Protein AF-U4UBY4-F1 (afdb_monomer)

Solvent-accessible surface area (backbone atoms only — not comparable to full-atom values): 14285 Å² total; per-residue (Å²): 139,85,81,81,82,88,68,70,29,64,60,46,69,93,22,48,49,77,56,96,97,38,82,43,81,47,73,68,63,34,63,75,73,66,26,67,39,86,59,43,81,62,43,45,73,38,86,73,48,46,45,68,67,45,45,51,50,62,36,45,45,43,45,52,43,27,73,72,70,73,49,82,68,86,62,90,42,67,71,81,78,61,78,78,53,62,74,81,50,47,65,61,48,47,49,54,28,26,69,58,23,68,70,73,52,63,65,52,73,69,54,50,53,66,31,77,76,47,59,70,62,81,81,86,79,59,97,83,60,75,89,67,83,88,72,51,73,69,56,54,54,53,48,54,55,47,53,52,50,54,25,50,52,45,58,48,51,30,50,51,51,52,50,49,57,50,53,56,52,50,52,55,49,53,54,51,53,48,51,53,48,53,50,53,51,52,55,47,53,56,48,54,51,64,74,68,56,94,79,90,78,91,80,93,80,78,88,74,75,79,75,73,56,76,75,51,58,61,53,56,78,71,40,86,87,80,77,84,87,131

Radius of gyration: 26.73 Å; Cα contacts (8 Å, |Δi|>4): 143; chains: 1; bounding box: 51×56×91 Å

Foldseek 3Di:
DDDDDADADDDAPVQWDQDPNDTDGPPPCVLVVVGDYPCLVVCLQAPACQAPQSVNLLRVLQNLCCVQPVDGDPDQADDPVCVPTDPLSSVVNCQCGPPCCSHPHHDGPVRSCPPPSNVPDDDDDDDPRPPDDDDDPVVVVSVVVSRVVSSVVSVVSSVVVVVVVVVVVVVVVVVVVVVVVVVVVVVVVVVVQVVVDDDDDDDDDDPPPPPDDPVVVVVVVVPPSPPDDD

Sequence (230 aa):
MVIPPSVELEASRENTLIENDRVNLIDIENGVLGVPSSYRPYFMQRKKISTLETMHVFCFRHVLYEMAIGSPLHESYIGEEISECLHQFKNILESVLSHDACKYCLPTIDGLLNDPFFAGVQLRLFDGDPAHFKISSSIKEYLKIVVFKIEDRCKGEQKLVRSQKRLTKVQKIMISEEDRKKHRNRMKQLKEQKSKGGSMRKNGNHNSSVRLCPHISVLISFLPYYTSLG

Secondary structure (DSSP, 8-state):
-PPPP------SGGGEEEETTEEEE--THHHHHT---TTHHHHTT-TT--SHHHHHHHHHHHHHHHHHHSS---SSS--GGGGGS-HHHHHHHHHHHSTTTTTT-PPPHHHHHTSHHHHT------TT--SS----HHHHHHHHHHHHHHHHHHHHHHHHHHHHHHHHHHHHHHHHHHHHHHHHHHHHHHHHHHHT-----------------HHHHHHHTT-TTSS---

Structure (mmCIF, N/CA/C/O backbone):
data_AF-U4UBY4-F1
#
_entry.id   AF-U4UBY4-F1
#
loop_
_atom_site.group_PDB
_atom_site.id
_atom_site.type_symbol
_atom_site.label_atom_id
_atom_site.label_alt_id
_atom_site.label_comp_id
_atom_site.label_asym_id
_atom_site.label_entity_id
_atom_site.label_seq_id
_atom_site.pdbx_PDB_ins_code
_atom_site.Cartn_x
_atom_site.Cartn_y
_atom_site.Cartn_z
_atom_site.occupancy
_atom_site.B_iso_or_equiv
_atom_site.auth_seq_id
_atom_site.auth_comp_id
_atom_site.auth_asym_id
_atom_site.auth_atom_id
_atom_site.pdbx_PDB_model_num
ATOM 1 N N . MET A 1 1 ? 7.630 -32.064 11.853 1.00 31.16 1 MET A N 1
ATOM 2 C CA . MET A 1 1 ? 8.511 -30.931 11.502 1.00 31.16 1 MET A CA 1
ATOM 3 C C . MET A 1 1 ? 7.666 -29.670 11.578 1.00 31.16 1 MET A C 1
ATOM 5 O O . MET A 1 1 ? 6.652 -29.625 10.896 1.00 31.16 1 MET A O 1
ATOM 9 N N . VAL A 1 2 ? 7.985 -28.730 12.472 1.00 26.84 2 VAL A N 1
ATOM 10 C CA . VAL A 1 2 ? 7.195 -27.498 12.655 1.00 26.84 2 VAL A CA 1
ATOM 11 C C . VAL A 1 2 ? 7.834 -26.395 11.821 1.00 26.84 2 VAL A C 1
ATOM 13 O O . VAL A 1 2 ? 9.020 -26.127 11.983 1.00 26.84 2 VAL A O 1
ATOM 16 N N . ILE A 1 3 ? 7.060 -25.786 10.924 1.00 27.05 3 ILE A N 1
ATOM 17 C CA . ILE A 1 3 ? 7.494 -24.619 10.150 1.00 27.05 3 ILE A CA 1
ATOM 18 C C . ILE A 1 3 ? 7.295 -23.381 11.043 1.00 27.05 3 ILE A C 1
ATOM 20 O O . ILE A 1 3 ? 6.187 -23.211 11.562 1.00 27.05 3 ILE A O 1
ATOM 24 N N . PRO A 1 4 ? 8.322 -22.542 11.270 1.00 27.59 4 PRO A N 1
ATOM 25 C CA . PRO A 1 4 ? 8.169 -21.325 12.058 1.00 27.59 4 PRO A CA 1
ATOM 26 C C . PRO A 1 4 ? 7.348 -20.269 11.292 1.00 27.59 4 PRO A C 1
ATOM 28 O O . PRO A 1 4 ? 7.424 -20.208 10.063 1.00 27.59 4 PRO A O 1
ATOM 31 N N . PRO A 1 5 ? 6.573 -19.420 11.987 1.00 33.62 5 PRO A N 1
ATOM 32 C CA . PRO A 1 5 ? 5.975 -18.235 11.384 1.00 33.62 5 PRO A CA 1
ATOM 33 C C . PRO A 1 5 ? 7.005 -17.099 11.236 1.00 33.62 5 PRO A C 1
ATOM 35 O O . PRO A 1 5 ? 7.975 -17.039 11.985 1.00 33.62 5 PRO A O 1
ATOM 38 N N . SER A 1 6 ? 6.698 -16.153 10.344 1.00 32.53 6 SER A N 1
ATOM 39 C CA . SER A 1 6 ? 7.267 -14.792 10.274 1.00 32.53 6 SER A CA 1
ATOM 40 C C . SER A 1 6 ? 8.747 -14.628 9.874 1.00 32.53 6 SER A C 1
ATOM 42 O O . SER A 1 6 ? 9.652 -14.640 10.701 1.00 32.53 6 SER A O 1
ATOM 44 N N . VAL A 1 7 ? 8.942 -14.298 8.596 1.00 33.00 7 VAL A N 1
ATOM 45 C CA . VAL A 1 7 ? 9.986 -13.413 8.021 1.00 33.00 7 VAL A CA 1
ATOM 46 C C . VAL A 1 7 ? 9.210 -12.483 7.064 1.00 33.00 7 VAL A C 1
ATOM 48 O O . VAL A 1 7 ? 8.196 -12.985 6.565 1.00 33.00 7 VAL A O 1
ATOM 51 N N . GLU A 1 8 ? 9.539 -11.181 6.862 1.00 45.50 8 GLU A N 1
ATOM 52 C CA . GLU A 1 8 ? 8.538 -10.242 6.274 1.00 45.50 8 GLU A CA 1
ATOM 53 C C . GLU A 1 8 ? 8.899 -9.060 5.290 1.00 45.50 8 GLU A C 1
ATOM 55 O O . GLU A 1 8 ? 9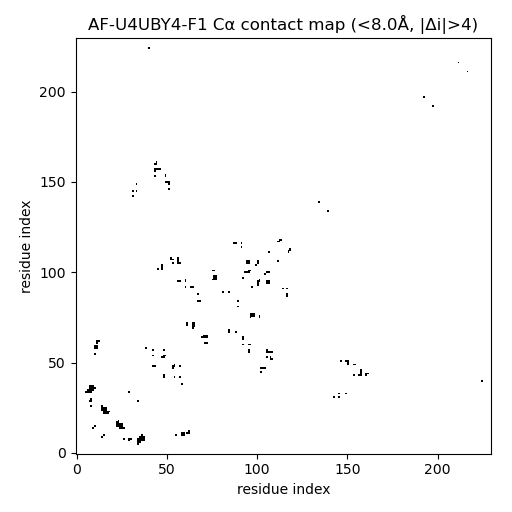.999 -8.528 5.315 1.00 45.50 8 GLU A O 1
ATOM 60 N N . LEU A 1 9 ? 7.944 -8.755 4.368 1.00 34.50 9 LEU A N 1
ATOM 61 C CA . LEU A 1 9 ? 7.857 -7.927 3.123 1.00 34.50 9 LEU A CA 1
ATOM 62 C C . LEU A 1 9 ? 8.023 -6.402 3.169 1.00 34.50 9 LEU A C 1
ATOM 64 O O . LEU A 1 9 ? 7.016 -5.693 3.160 1.00 34.50 9 LEU A O 1
ATOM 68 N N . GLU A 1 10 ? 9.224 -5.878 2.989 1.00 45.56 10 GLU A N 1
ATOM 69 C CA . GLU A 1 10 ? 9.436 -4.449 2.749 1.00 45.56 10 GLU A CA 1
ATOM 70 C C . GLU A 1 10 ? 9.146 -3.926 1.318 1.00 45.56 10 GLU A C 1
ATOM 72 O O . GLU A 1 10 ? 9.329 -4.584 0.299 1.00 45.56 10 GLU A O 1
ATOM 77 N N . ALA A 1 11 ? 8.667 -2.682 1.258 1.00 37.28 11 ALA A N 1
ATOM 78 C CA . ALA A 1 11 ? 8.588 -1.854 0.049 1.00 37.28 11 ALA A CA 1
ATOM 79 C C . ALA A 1 11 ? 8.664 -0.363 0.439 1.00 37.28 11 ALA A C 1
ATOM 81 O O . ALA A 1 11 ? 7.953 0.479 -0.117 1.00 37.28 11 ALA A O 1
ATOM 82 N N . SER A 1 12 ? 9.470 -0.054 1.459 1.00 46.31 12 SER A N 1
ATOM 83 C CA . SER A 1 12 ? 10.019 1.277 1.708 1.00 46.31 12 SER A CA 1
ATOM 84 C C . SER A 1 12 ? 11.440 1.351 1.124 1.00 46.31 12 SER A C 1
ATOM 86 O O . SER A 1 12 ? 11.819 0.549 0.266 1.00 46.31 12 SER A O 1
ATOM 88 N N . ARG A 1 13 ? 12.230 2.306 1.619 1.00 48.53 13 ARG A N 1
ATOM 89 C CA . ARG A 1 13 ? 13.666 2.460 1.389 1.00 48.53 13 ARG A CA 1
ATOM 90 C C . ARG A 1 13 ? 14.458 1.147 1.444 1.00 48.53 13 ARG A C 1
ATOM 92 O O . ARG A 1 13 ? 15.385 0.993 0.653 1.00 48.53 13 ARG A O 1
ATOM 99 N N . GLU A 1 14 ? 14.126 0.229 2.357 1.00 55.12 14 GLU A N 1
ATOM 100 C CA . GLU A 1 14 ? 14.875 -1.029 2.549 1.00 55.12 14 GLU A CA 1
ATOM 101 C C . GLU A 1 14 ? 14.864 -1.910 1.287 1.00 55.12 14 GLU A C 1
ATOM 103 O O . GLU A 1 14 ? 15.855 -2.579 1.004 1.00 55.12 14 GLU A O 1
ATOM 108 N N . ASN A 1 15 ? 13.809 -1.806 0.467 1.00 68.56 15 ASN A N 1
ATOM 109 C CA . ASN A 1 15 ? 13.636 -2.585 -0.760 1.00 68.56 15 ASN A CA 1
ATOM 110 C C . ASN A 1 15 ? 13.779 -1.770 -2.057 1.00 68.56 15 ASN A C 1
ATOM 112 O O . ASN A 1 15 ? 13.438 -2.256 -3.139 1.00 68.56 15 ASN A O 1
ATOM 116 N N . THR A 1 16 ? 14.339 -0.559 -1.980 1.00 70.25 16 THR A N 1
ATOM 117 C CA . THR A 1 16 ? 14.729 0.246 -3.149 1.00 70.25 16 THR A CA 1
ATOM 118 C C . THR A 1 16 ? 16.239 0.471 -3.169 1.00 70.25 16 THR A C 1
ATOM 120 O O . THR A 1 16 ? 16.758 1.348 -2.476 1.00 70.25 16 THR A O 1
ATOM 123 N N . LEU A 1 17 ? 16.953 -0.293 -3.995 1.00 75.81 17 LEU A N 1
ATOM 124 C CA . LEU A 1 17 ? 18.384 -0.111 -4.229 1.00 75.81 17 LEU A CA 1
ATOM 125 C C . LEU A 1 17 ? 18.600 0.974 -5.292 1.00 75.81 17 LEU A C 1
ATOM 127 O O . LEU A 1 17 ? 18.086 0.860 -6.403 1.00 75.81 17 LEU A O 1
ATOM 131 N N . ILE A 1 18 ? 19.381 2.008 -4.970 1.00 75.94 18 ILE A N 1
ATOM 132 C CA . ILE A 1 18 ? 19.817 3.014 -5.947 1.00 75.94 18 ILE A CA 1
ATOM 133 C C . ILE A 1 18 ? 21.216 2.642 -6.438 1.00 75.94 18 ILE A C 1
ATOM 135 O O . ILE A 1 18 ? 22.155 2.580 -5.646 1.00 75.94 18 ILE A O 1
ATOM 139 N N . GLU A 1 19 ? 21.357 2.406 -7.740 1.00 75.75 19 GLU A N 1
ATOM 140 C CA . GLU A 1 19 ? 22.614 2.003 -8.374 1.00 75.75 19 GLU A CA 1
ATOM 141 C C . GLU A 1 19 ? 22.714 2.619 -9.778 1.00 75.75 19 GLU A C 1
ATOM 143 O O . GLU A 1 19 ? 21.770 2.525 -10.558 1.00 75.75 19 GLU A O 1
ATOM 148 N N . ASN A 1 20 ? 23.850 3.242 -10.121 1.00 72.88 20 ASN A N 1
ATOM 149 C CA . ASN A 1 20 ? 24.111 3.822 -11.451 1.00 72.88 20 ASN A CA 1
ATOM 150 C C . ASN A 1 20 ? 22.976 4.745 -11.965 1.00 72.88 20 ASN A C 1
ATOM 152 O O . ASN A 1 20 ? 22.516 4.607 -13.099 1.00 72.88 20 ASN A O 1
ATOM 156 N N . ASP A 1 21 ? 22.494 5.650 -11.102 1.00 71.81 21 ASP A N 1
ATOM 157 C CA . ASP A 1 21 ? 21.344 6.551 -11.315 1.00 71.81 21 ASP A CA 1
ATOM 158 C C . ASP A 1 21 ? 20.003 5.852 -11.651 1.00 71.81 21 ASP A C 1
ATOM 160 O O . ASP A 1 21 ? 19.064 6.477 -12.153 1.00 71.81 21 ASP A O 1
ATOM 164 N N . ARG A 1 22 ? 19.872 4.555 -11.338 1.00 71.81 22 ARG A N 1
ATOM 165 C CA . ARG A 1 22 ? 18.634 3.766 -11.457 1.00 71.81 22 ARG A CA 1
ATOM 166 C C . ARG A 1 22 ? 18.098 3.368 -10.084 1.00 71.81 22 ARG A C 1
ATOM 168 O O . ARG A 1 22 ? 18.864 3.151 -9.149 1.00 71.81 22 ARG A O 1
ATOM 175 N N . VAL A 1 23 ? 16.775 3.229 -9.984 1.00 77.69 23 VAL A N 1
ATOM 176 C CA . VAL A 1 23 ? 16.090 2.667 -8.809 1.00 77.69 23 VAL A CA 1
ATOM 177 C C . VAL A 1 23 ? 15.654 1.240 -9.132 1.00 77.69 23 VAL A C 1
ATOM 179 O O . VAL A 1 23 ? 14.810 1.029 -10.002 1.00 77.69 23 VAL A O 1
ATOM 182 N N . ASN A 1 24 ? 16.217 0.272 -8.415 1.00 77.00 24 ASN A N 1
ATOM 183 C CA . ASN A 1 24 ? 15.914 -1.150 -8.518 1.00 77.00 24 ASN A CA 1
ATOM 184 C C . ASN A 1 24 ? 15.042 -1.579 -7.327 1.00 77.00 24 ASN A C 1
ATOM 186 O O . ASN A 1 24 ? 15.387 -1.317 -6.175 1.00 77.00 24 ASN A O 1
ATOM 190 N N . LEU A 1 25 ? 13.921 -2.255 -7.593 1.00 78.19 25 LEU A N 1
ATOM 191 C CA . LEU A 1 25 ? 13.062 -2.844 -6.558 1.00 78.19 25 LEU A CA 1
ATOM 192 C C . LEU A 1 25 ? 13.553 -4.266 -6.239 1.00 78.19 25 LEU A C 1
ATOM 194 O O . LEU A 1 25 ? 13.641 -5.088 -7.153 1.00 78.19 25 LEU A O 1
ATOM 198 N N . ILE A 1 26 ? 13.861 -4.553 -4.971 1.00 81.38 26 ILE A N 1
ATOM 199 C CA . ILE A 1 26 ? 14.424 -5.844 -4.530 1.00 81.38 26 ILE A CA 1
ATOM 200 C C . ILE A 1 26 ? 13.431 -6.683 -3.704 1.00 81.38 26 ILE A C 1
ATOM 202 O O . ILE A 1 26 ? 12.364 -6.210 -3.312 1.00 81.38 26 ILE A O 1
ATOM 206 N N . ASP A 1 27 ? 13.771 -7.959 -3.512 1.00 80.56 27 ASP A N 1
ATOM 207 C CA . ASP A 1 27 ? 13.048 -9.031 -2.800 1.00 80.56 27 ASP A CA 1
ATOM 208 C C . ASP A 1 27 ? 11.558 -9.229 -3.163 1.00 80.56 27 ASP A C 1
ATOM 210 O O . ASP A 1 27 ? 10.751 -9.734 -2.375 1.00 80.56 27 ASP A O 1
ATOM 214 N N . ILE A 1 28 ? 11.166 -8.847 -4.382 1.00 78.12 28 ILE A N 1
ATOM 215 C CA . ILE A 1 28 ? 9.784 -8.898 -4.894 1.00 78.12 28 ILE A CA 1
ATOM 216 C C . ILE A 1 28 ? 9.109 -10.279 -4.767 1.00 78.12 28 ILE A C 1
ATOM 218 O O . ILE A 1 28 ? 7.880 -10.373 -4.675 1.00 78.12 28 ILE A O 1
ATOM 222 N N . GLU A 1 29 ? 9.889 -11.361 -4.738 1.00 79.25 29 GLU A N 1
ATOM 223 C CA . GLU A 1 29 ? 9.427 -12.734 -4.543 1.00 79.25 29 GLU A CA 1
ATOM 224 C C . GLU A 1 29 ? 8.752 -12.948 -3.186 1.00 79.25 29 GLU A C 1
ATOM 226 O O . GLU A 1 29 ? 7.814 -13.743 -3.086 1.00 79.25 29 GLU A O 1
ATOM 231 N N . ASN A 1 30 ? 9.144 -12.199 -2.156 1.00 79.56 30 ASN A N 1
ATOM 232 C CA . ASN A 1 30 ? 8.567 -12.319 -0.825 1.00 79.56 30 ASN A CA 1
ATOM 233 C C . ASN A 1 30 ? 7.053 -12.017 -0.833 1.00 79.56 30 ASN A C 1
ATOM 235 O O . ASN A 1 30 ? 6.263 -12.721 -0.198 1.00 79.56 30 ASN A O 1
ATOM 239 N N . GLY A 1 31 ? 6.594 -11.069 -1.658 1.00 74.38 31 GLY A N 1
ATOM 240 C CA . GLY A 1 31 ? 5.165 -10.788 -1.828 1.00 74.38 31 GLY A CA 1
ATOM 241 C C . GLY A 1 31 ? 4.388 -12.020 -2.313 1.00 74.38 31 GLY A C 1
ATOM 242 O O . GLY A 1 31 ? 3.255 -12.254 -1.889 1.00 74.38 31 GLY A O 1
ATOM 243 N N . VAL A 1 32 ? 5.035 -12.864 -3.125 1.00 79.12 32 VAL A N 1
ATOM 244 C CA . VAL A 1 32 ? 4.507 -14.149 -3.611 1.00 79.12 32 VAL A CA 1
ATOM 245 C C . VAL A 1 32 ? 4.582 -15.240 -2.539 1.00 79.12 32 VAL A C 1
ATOM 247 O O . VAL A 1 32 ? 3.645 -16.030 -2.407 1.00 79.12 32 VAL A O 1
ATOM 250 N N . LEU A 1 33 ? 5.637 -15.242 -1.718 1.00 80.12 33 LEU A N 1
ATOM 251 C CA . LEU A 1 33 ? 5.775 -16.104 -0.536 1.00 80.12 33 LEU A CA 1
ATOM 252 C C . LEU A 1 33 ? 4.772 -15.754 0.589 1.00 80.12 33 LEU A C 1
ATOM 254 O O . LEU A 1 33 ? 4.662 -16.481 1.575 1.00 80.12 33 LEU A O 1
ATOM 258 N N . GLY A 1 34 ? 3.994 -14.672 0.441 1.00 70.50 34 GLY A N 1
ATOM 259 C CA . GLY A 1 34 ? 2.958 -14.246 1.391 1.00 70.50 34 GLY A CA 1
ATOM 260 C C . GLY A 1 34 ? 3.504 -13.535 2.633 1.00 70.50 34 GLY A C 1
ATOM 261 O O . GLY A 1 34 ? 2.750 -13.277 3.574 1.00 70.50 34 GLY A O 1
ATOM 262 N N . VAL A 1 35 ? 4.789 -13.210 2.598 1.00 72.50 35 VAL A N 1
ATOM 263 C CA . VAL A 1 35 ? 5.650 -12.613 3.621 1.00 72.50 35 VAL A CA 1
ATOM 264 C C . VAL A 1 35 ? 5.107 -11.186 3.920 1.00 72.50 35 VAL A C 1
ATOM 266 O O . VAL A 1 35 ? 5.310 -10.258 3.141 1.00 72.50 35 VAL A O 1
ATOM 269 N N . PRO A 1 36 ? 4.348 -11.002 5.031 1.00 65.31 36 PRO A N 1
ATOM 270 C CA . PRO A 1 36 ? 3.730 -8.984 5.855 1.00 65.31 36 PRO A CA 1
ATOM 271 C C . PRO A 1 36 ? 4.612 -7.717 5.805 1.00 65.31 36 PRO A C 1
ATOM 273 O O . PRO A 1 36 ? 5.635 -7.611 6.456 1.00 65.31 36 PRO A O 1
ATOM 276 N N . SER A 1 37 ? 4.105 -6.646 5.186 1.00 72.81 37 SER A N 1
ATOM 277 C CA . SER A 1 37 ? 4.783 -5.338 5.196 1.00 72.81 37 SER A CA 1
ATOM 278 C C . SER A 1 37 ? 4.773 -4.610 6.542 1.00 72.81 37 SER A C 1
ATOM 280 O O . SER A 1 37 ? 3.763 -4.609 7.250 1.00 72.81 37 SER A O 1
ATOM 282 N N . SER A 1 38 ? 5.867 -3.897 6.825 1.00 71.62 38 SER A N 1
ATOM 283 C CA . SER A 1 38 ? 6.003 -2.863 7.864 1.00 71.62 38 SER A CA 1
ATOM 284 C C . SER A 1 38 ? 4.818 -1.887 7.911 1.00 71.62 38 SER A C 1
ATOM 286 O O . SER A 1 38 ? 4.332 -1.543 8.988 1.00 71.62 38 SER A O 1
ATOM 288 N N . TYR A 1 39 ? 4.274 -1.504 6.749 1.00 78.06 39 TYR A N 1
ATOM 289 C CA . TYR A 1 39 ? 3.138 -0.593 6.620 1.00 78.06 39 TYR A CA 1
ATOM 290 C C . TYR A 1 39 ? 1.773 -1.268 6.850 1.00 78.06 39 TYR A C 1
ATOM 292 O O . TYR A 1 39 ? 0.752 -0.582 6.989 1.00 78.06 39 TYR A O 1
ATOM 300 N N . ARG A 1 40 ? 1.706 -2.604 6.947 1.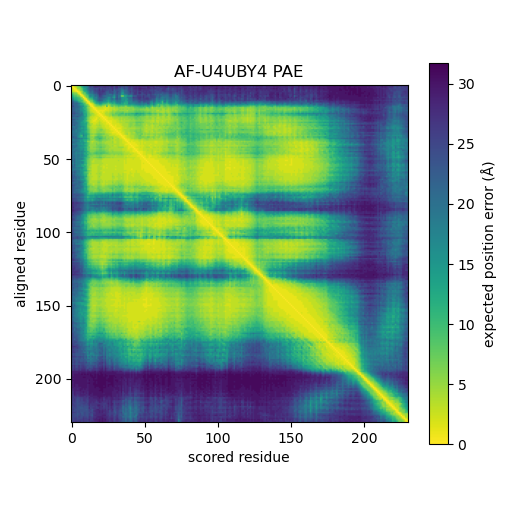00 80.69 40 ARG A N 1
ATOM 301 C CA . ARG A 1 40 ? 0.454 -3.365 7.132 1.00 80.69 40 ARG A CA 1
ATOM 302 C C . ARG A 1 40 ? -0.344 -2.938 8.373 1.00 80.69 40 ARG A C 1
ATOM 304 O O . ARG A 1 40 ? -1.553 -2.745 8.225 1.00 80.69 40 ARG A O 1
ATOM 311 N N . PRO A 1 41 ? 0.246 -2.692 9.564 1.00 79.75 41 PRO A N 1
ATOM 312 C CA . PRO A 1 41 ? -0.487 -2.176 10.725 1.00 79.75 41 PRO A CA 1
ATOM 313 C C . PRO A 1 41 ? -1.153 -0.814 10.485 1.00 79.75 41 PRO A C 1
ATOM 315 O O . PRO A 1 41 ? -2.115 -0.477 11.177 1.00 79.75 41 PRO A O 1
ATOM 318 N N . TYR A 1 42 ? -0.692 -0.043 9.496 1.00 79.62 42 TYR A N 1
ATOM 319 C CA . TYR A 1 42 ? -1.238 1.261 9.126 1.00 79.62 42 TYR A CA 1
ATOM 320 C C . TYR A 1 42 ? -2.370 1.106 8.100 1.00 79.62 42 TYR A C 1
ATOM 322 O O . TYR A 1 42 ? -3.478 1.610 8.325 1.00 79.62 42 TYR A O 1
ATOM 330 N N . PHE A 1 43 ? -2.161 0.348 7.013 1.00 80.56 43 PHE A N 1
ATOM 331 C CA . PHE A 1 43 ? -3.207 0.166 6.000 1.00 80.56 43 PHE A CA 1
ATOM 332 C C . PHE A 1 43 ? -4.341 -0.787 6.418 1.00 80.56 43 PHE A C 1
ATOM 334 O O . PHE A 1 43 ? -5.487 -0.550 6.029 1.00 80.56 43 PHE A O 1
ATOM 341 N N . MET A 1 44 ? -4.124 -1.743 7.335 1.00 84.62 44 MET A N 1
ATOM 342 C CA . MET A 1 44 ? -5.219 -2.553 7.918 1.00 84.62 44 MET A CA 1
ATOM 343 C C . MET A 1 44 ? -6.249 -1.737 8.713 1.00 84.62 44 MET A C 1
ATOM 345 O O . MET A 1 44 ? -7.350 -2.213 9.007 1.00 84.62 44 MET A O 1
ATOM 349 N N . GLN A 1 45 ? -5.949 -0.480 9.039 1.00 83.69 45 GLN A N 1
ATOM 350 C CA . GLN A 1 45 ? -6.905 0.416 9.690 1.00 83.69 45 GLN A CA 1
ATOM 351 C C . GLN A 1 45 ? -7.844 1.110 8.682 1.00 83.69 45 GLN A C 1
ATOM 353 O O . GLN A 1 45 ? -8.898 1.615 9.079 1.00 83.69 45 GLN A O 1
ATOM 358 N N . ARG A 1 46 ? -7.518 1.100 7.379 1.00 84.56 46 ARG A N 1
ATOM 359 C CA . ARG A 1 46 ? -8.128 1.934 6.328 1.00 84.56 46 ARG A CA 1
ATOM 360 C C . ARG A 1 46 ? -8.944 1.085 5.345 1.00 84.56 46 ARG A C 1
ATOM 362 O O . ARG A 1 46 ? -8.401 0.275 4.611 1.00 84.56 46 ARG A O 1
ATOM 369 N N . LYS A 1 47 ? -10.273 1.279 5.280 1.00 83.38 47 LYS A N 1
ATOM 370 C CA . LYS A 1 47 ? -11.170 0.433 4.447 1.00 83.38 47 LYS A CA 1
ATOM 371 C C . LYS A 1 47 ? -10.878 0.491 2.942 1.00 83.38 47 LYS A C 1
ATOM 373 O O . LYS A 1 47 ? -11.203 -0.452 2.234 1.00 83.38 47 LYS A O 1
ATOM 378 N N . LYS A 1 48 ? -10.314 1.597 2.456 1.00 86.12 48 LYS A N 1
ATOM 379 C CA . LYS A 1 48 ? -10.088 1.821 1.024 1.00 86.12 48 LYS A CA 1
ATOM 380 C C . LYS A 1 48 ? -8.877 1.064 0.475 1.00 86.12 48 LYS A C 1
ATOM 382 O O . LYS A 1 48 ? -8.948 0.588 -0.650 1.00 86.12 48 LYS A O 1
ATOM 387 N N . ILE A 1 49 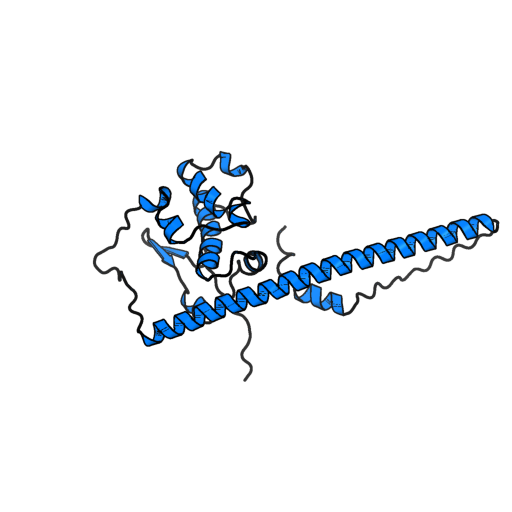? -7.831 0.875 1.280 1.00 88.06 49 ILE A N 1
ATOM 388 C CA . ILE A 1 49 ? -6.613 0.167 0.874 1.00 88.06 49 ILE A CA 1
ATOM 389 C C . ILE A 1 49 ? -6.874 -1.332 0.980 1.00 88.06 49 ILE A C 1
ATOM 391 O O . ILE A 1 49 ? -6.753 -1.922 2.049 1.00 88.06 49 ILE A O 1
ATOM 395 N N . SER A 1 50 ? -7.365 -1.926 -0.100 1.00 88.69 50 SER A N 1
ATOM 396 C CA . SER A 1 50 ? -7.851 -3.313 -0.104 1.00 88.69 50 SER A CA 1
ATOM 397 C C . SER A 1 50 ? -7.611 -4.053 -1.419 1.00 88.69 50 SER A C 1
ATOM 399 O O . SER A 1 50 ? -7.918 -5.241 -1.496 1.00 88.69 50 SER A O 1
ATOM 401 N N . THR A 1 51 ? -7.033 -3.374 -2.411 1.00 90.31 51 THR A N 1
ATOM 402 C CA . THR A 1 51 ? -6.456 -3.982 -3.614 1.00 90.31 51 THR A CA 1
ATOM 403 C C . THR A 1 51 ? -4.937 -4.006 -3.505 1.00 90.31 51 THR A C 1
ATOM 405 O O . THR A 1 51 ? -4.378 -3.190 -2.769 1.00 90.31 51 THR A O 1
ATOM 408 N N . LEU A 1 52 ? -4.249 -4.901 -4.220 1.00 88.12 52 LEU A N 1
ATOM 409 C CA . LEU A 1 52 ? -2.776 -4.906 -4.197 1.00 88.12 52 LEU A CA 1
ATOM 410 C C . LEU A 1 52 ? -2.199 -3.564 -4.691 1.00 88.12 52 LEU A C 1
ATOM 412 O O . LEU A 1 52 ? -1.297 -3.011 -4.071 1.00 88.12 52 LEU A O 1
ATOM 416 N N . GLU A 1 53 ? -2.805 -2.988 -5.731 1.00 89.75 53 GLU A N 1
ATOM 417 C CA . GLU A 1 53 ? -2.484 -1.650 -6.240 1.00 89.75 53 GLU A CA 1
ATOM 418 C C . GLU A 1 53 ? -2.572 -0.568 -5.148 1.00 89.75 53 GLU A C 1
ATOM 420 O O . GLU A 1 53 ? -1.615 0.168 -4.920 1.00 89.75 53 GLU A O 1
ATOM 425 N N . THR A 1 54 ? -3.690 -0.498 -4.413 1.00 88.88 54 THR A N 1
ATOM 426 C CA . THR A 1 54 ? -3.863 0.516 -3.356 1.00 88.88 54 THR A CA 1
ATOM 427 C C . THR A 1 54 ? -2.953 0.282 -2.151 1.00 88.88 54 THR A C 1
ATOM 429 O O . THR A 1 54 ? -2.681 1.234 -1.422 1.00 88.88 54 THR A O 1
ATOM 432 N N . MET A 1 55 ? -2.455 -0.944 -1.938 1.00 87.31 55 MET A N 1
ATOM 433 C CA . MET A 1 55 ? -1.384 -1.214 -0.969 1.00 87.31 55 MET A CA 1
ATOM 434 C C . MET A 1 55 ? -0.045 -0.665 -1.475 1.00 87.31 55 MET A C 1
ATOM 436 O O . MET A 1 55 ? 0.620 0.054 -0.737 1.00 87.31 55 MET A O 1
ATOM 440 N N . HIS A 1 56 ? 0.315 -0.913 -2.738 1.00 86.88 56 HIS A N 1
ATOM 441 C CA . HIS A 1 56 ? 1.560 -0.404 -3.326 1.00 86.88 56 HIS A CA 1
ATOM 442 C C . HIS A 1 56 ? 1.59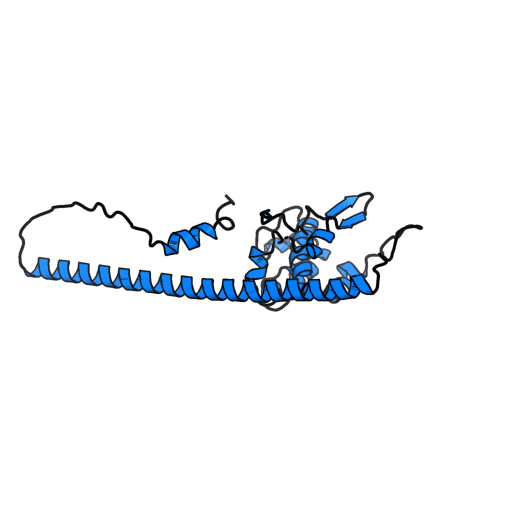8 1.130 -3.373 1.00 86.88 56 HIS A C 1
ATOM 444 O O . HIS A 1 56 ? 2.588 1.718 -2.948 1.00 86.88 56 HIS A O 1
ATOM 450 N N . VAL A 1 57 ? 0.508 1.796 -3.778 1.00 89.25 57 VAL A N 1
ATOM 451 C CA . VAL A 1 57 ? 0.411 3.270 -3.728 1.00 89.25 57 VAL A CA 1
ATOM 452 C C . VAL A 1 57 ? 0.477 3.790 -2.281 1.00 89.25 57 VAL A C 1
ATOM 454 O O . VAL A 1 57 ? 1.051 4.851 -2.031 1.00 89.25 57 VAL A O 1
ATOM 457 N N . PHE A 1 58 ? -0.042 3.037 -1.300 1.00 86.81 58 PHE A N 1
ATOM 458 C CA . PHE A 1 58 ? 0.086 3.409 0.112 1.00 86.81 58 PHE A CA 1
ATOM 459 C C . PHE A 1 58 ? 1.515 3.279 0.657 1.00 86.81 58 PHE A C 1
ATOM 461 O O . PHE A 1 58 ? 1.868 4.056 1.538 1.00 86.81 58 PHE A O 1
ATOM 468 N N . CYS A 1 59 ? 2.337 2.353 0.157 1.00 83.94 59 CYS A N 1
ATOM 469 C CA . CYS A 1 59 ? 3.764 2.298 0.497 1.00 83.94 59 CYS A CA 1
ATOM 470 C C . CYS A 1 59 ? 4.542 3.397 -0.249 1.00 83.94 59 CYS A C 1
ATOM 472 O O . CYS A 1 59 ? 5.258 4.183 0.369 1.00 83.94 59 CYS A O 1
ATOM 474 N N . PHE A 1 60 ? 4.315 3.528 -1.563 1.00 85.69 60 PHE A N 1
ATOM 475 C CA . PHE A 1 60 ? 5.003 4.480 -2.442 1.00 85.69 60 PHE A CA 1
ATOM 476 C C . PHE A 1 60 ? 4.951 5.927 -1.938 1.00 85.69 60 PHE A C 1
ATOM 478 O O . PHE A 1 60 ? 5.945 6.638 -2.019 1.00 85.69 60 PHE A O 1
ATOM 485 N N . ARG A 1 61 ? 3.829 6.366 -1.354 1.00 85.06 61 ARG A N 1
ATOM 486 C CA . ARG A 1 61 ? 3.700 7.723 -0.793 1.00 85.06 61 ARG A CA 1
ATOM 487 C C . ARG A 1 61 ? 4.699 8.036 0.340 1.00 85.06 61 ARG A C 1
ATOM 489 O O . ARG A 1 61 ? 5.045 9.199 0.507 1.00 85.06 61 ARG A O 1
ATOM 496 N N . HIS A 1 62 ? 5.135 7.038 1.122 1.00 80.62 62 HIS A N 1
ATOM 497 C CA . HIS A 1 62 ? 6.146 7.236 2.172 1.00 80.62 62 HIS A CA 1
ATOM 498 C C . HIS A 1 62 ? 7.529 7.408 1.532 1.00 80.62 62 HIS A C 1
ATOM 500 O O . HIS A 1 62 ? 8.225 8.365 1.852 1.00 80.62 62 HIS A O 1
ATOM 506 N N . VAL A 1 63 ? 7.861 6.584 0.530 1.00 80.31 63 VAL A N 1
ATOM 507 C CA . VAL A 1 63 ? 9.087 6.736 -0.276 1.00 80.31 63 VAL A CA 1
ATOM 508 C C . VAL A 1 63 ? 9.107 8.086 -1.010 1.00 80.31 63 VAL A C 1
ATOM 510 O O . VAL A 1 63 ? 10.127 8.765 -1.027 1.00 80.31 63 VAL A O 1
ATOM 513 N N . LEU A 1 64 ? 7.972 8.533 -1.561 1.00 81.94 64 LEU A N 1
ATOM 514 C CA . LEU A 1 64 ? 7.846 9.838 -2.221 1.00 81.94 64 LEU A CA 1
ATOM 515 C C . LEU A 1 64 ? 8.050 11.012 -1.248 1.00 81.94 64 LEU A C 1
ATOM 517 O O . LEU A 1 64 ? 8.701 11.988 -1.614 1.00 81.94 64 LEU A O 1
ATOM 521 N N . TYR A 1 65 ? 7.542 10.912 -0.015 1.00 80.00 65 TYR A N 1
ATOM 522 C CA . TYR A 1 65 ? 7.838 11.883 1.043 1.00 80.00 65 TYR A CA 1
ATOM 523 C C . TYR A 1 65 ? 9.330 11.886 1.395 1.00 80.00 65 TYR A C 1
ATOM 525 O O . TYR A 1 65 ? 9.955 12.942 1.411 1.00 80.00 65 TYR A O 1
ATOM 533 N N . GLU A 1 66 ? 9.921 10.710 1.617 1.00 78.19 66 GLU A N 1
ATOM 534 C CA . GLU A 1 66 ? 11.340 10.562 1.963 1.00 78.19 66 GLU A CA 1
ATOM 535 C C . GLU A 1 66 ? 12.268 11.121 0.877 1.00 78.19 66 GLU A C 1
ATOM 537 O O . GLU A 1 66 ? 13.255 11.777 1.200 1.00 78.19 66 GLU A O 1
ATOM 542 N N . MET A 1 67 ? 11.926 10.947 -0.404 1.00 77.31 67 MET A N 1
ATOM 543 C CA . MET A 1 67 ? 12.658 11.550 -1.525 1.00 77.31 67 MET A CA 1
ATOM 544 C C . MET A 1 67 ? 12.480 13.075 -1.626 1.00 77.31 67 MET A C 1
ATOM 546 O O . MET A 1 67 ? 13.394 13.753 -2.088 1.00 77.31 67 MET A O 1
ATOM 550 N N . ALA A 1 68 ? 11.330 13.623 -1.217 1.00 77.12 68 ALA A N 1
ATOM 551 C CA . ALA A 1 68 ? 11.036 15.057 -1.319 1.00 77.12 68 ALA A CA 1
ATOM 552 C C . ALA A 1 68 ? 11.500 15.881 -0.101 1.00 77.12 68 ALA A C 1
ATOM 554 O O . ALA A 1 68 ? 11.782 17.070 -0.246 1.00 77.12 68 ALA A O 1
ATOM 555 N N . ILE A 1 69 ? 11.559 15.268 1.087 1.00 74.62 69 ILE A N 1
ATOM 556 C CA . ILE A 1 69 ? 11.834 15.930 2.377 1.00 74.62 69 ILE A CA 1
ATOM 557 C C . ILE A 1 69 ? 13.158 15.454 3.008 1.00 74.62 69 ILE A C 1
ATOM 559 O O . ILE A 1 69 ? 13.731 16.148 3.845 1.00 74.62 69 ILE A O 1
ATOM 563 N N . GLY A 1 70 ? 13.677 14.284 2.618 1.00 72.81 70 GLY A N 1
ATOM 564 C CA . GLY A 1 70 ? 14.916 13.715 3.166 1.00 72.81 70 GLY A CA 1
ATOM 565 C C . GLY A 1 70 ? 14.775 13.067 4.551 1.00 72.81 70 GLY A C 1
ATOM 566 O O . GLY A 1 70 ? 15.784 12.691 5.147 1.00 72.81 70 GLY A O 1
ATOM 567 N N . SER A 1 71 ? 13.552 12.924 5.072 1.00 70.75 71 SER A N 1
ATOM 568 C CA . SER A 1 71 ? 13.254 12.347 6.391 1.00 70.75 71 SER A CA 1
ATOM 569 C C . SER A 1 71 ? 12.078 11.354 6.332 1.00 70.75 71 SER A C 1
ATOM 571 O O . SER A 1 71 ? 11.230 11.475 5.446 1.00 70.75 71 SER A O 1
ATOM 573 N N . PRO A 1 72 ? 12.011 10.356 7.236 1.00 73.56 72 PRO A N 1
ATOM 574 C CA . PRO A 1 72 ? 10.953 9.343 7.238 1.00 73.56 72 PRO A CA 1
ATOM 575 C C . PRO A 1 72 ? 9.584 9.907 7.634 1.00 73.56 72 PRO A C 1
ATOM 577 O O . PRO A 1 72 ? 9.443 10.633 8.621 1.00 73.56 72 PRO A O 1
ATOM 580 N N . LEU A 1 73 ? 8.536 9.506 6.907 1.00 72.50 73 LEU A N 1
ATOM 581 C CA . LEU A 1 73 ? 7.161 9.883 7.244 1.00 72.50 73 LEU A CA 1
ATOM 582 C C . LEU A 1 73 ? 6.614 9.004 8.382 1.00 72.50 73 LEU A C 1
ATOM 584 O O . LEU A 1 73 ? 6.026 7.946 8.139 1.00 72.50 73 LEU A O 1
ATOM 588 N N . HIS A 1 74 ? 6.777 9.470 9.623 1.00 69.44 74 HIS A N 1
ATOM 589 C CA . HIS A 1 74 ? 6.205 8.841 10.823 1.00 69.44 74 HIS A CA 1
ATOM 590 C C . HIS A 1 74 ? 4.676 9.008 10.940 1.00 69.44 74 HIS A C 1
ATOM 592 O O . HIS A 1 74 ? 3.993 8.163 11.523 1.00 69.44 74 HIS A O 1
ATOM 598 N N . GLU A 1 75 ? 4.141 10.105 10.403 1.00 66.75 75 GLU A N 1
ATOM 599 C CA . GLU A 1 75 ? 2.723 10.468 10.461 1.00 66.75 75 GLU A CA 1
ATOM 600 C C . GLU A 1 75 ? 1.873 9.749 9.397 1.00 66.75 75 GLU A C 1
ATOM 602 O O . GLU A 1 75 ? 2.354 9.123 8.450 1.00 66.75 75 GLU A O 1
ATOM 607 N N . SER A 1 76 ? 0.549 9.823 9.542 1.00 61.88 76 SER A N 1
ATOM 608 C CA . SER A 1 76 ? -0.366 9.212 8.564 1.00 61.88 76 SER A CA 1
ATOM 609 C C . SER A 1 76 ? -0.636 10.081 7.330 1.00 61.88 76 SER A C 1
ATOM 611 O O . SER A 1 76 ? -1.050 9.539 6.300 1.00 61.88 76 SER A O 1
ATOM 613 N N . TYR A 1 77 ? -0.431 11.388 7.447 1.00 63.25 77 TYR A N 1
ATOM 614 C CA . TYR A 1 77 ? -0.630 12.450 6.457 1.00 63.25 77 TYR A CA 1
ATOM 615 C C . TYR A 1 77 ? 0.342 13.597 6.793 1.00 63.25 77 TYR A C 1
ATOM 617 O O . TYR A 1 77 ? 0.854 13.628 7.908 1.00 63.25 77 TYR A O 1
ATOM 625 N N . ILE A 1 78 ? 0.594 14.542 5.881 1.00 67.19 78 ILE A N 1
ATOM 626 C CA . ILE A 1 78 ? 1.387 15.746 6.216 1.00 67.19 78 ILE A CA 1
ATOM 627 C C . ILE A 1 78 ? 0.461 16.832 6.791 1.00 67.19 78 ILE A C 1
ATOM 629 O O . ILE A 1 78 ? -0.690 16.954 6.360 1.00 67.19 78 ILE A O 1
ATOM 633 N N . GLY A 1 79 ? 0.956 17.610 7.759 1.00 61.41 79 GLY A N 1
ATOM 634 C CA . GLY A 1 79 ? 0.328 18.852 8.221 1.00 61.41 79 GLY A CA 1
ATOM 635 C C . GLY A 1 79 ? 0.604 20.048 7.295 1.00 61.41 79 GLY A C 1
ATOM 636 O O . GLY A 1 79 ? 0.831 19.892 6.098 1.00 61.41 79 GLY A O 1
ATOM 637 N N . GLU A 1 80 ? 0.617 21.259 7.857 1.00 57.59 80 GLU A N 1
ATOM 638 C CA . GLU A 1 80 ? 0.860 22.511 7.110 1.00 57.59 80 GLU A CA 1
ATOM 639 C C . GLU A 1 80 ? 2.330 22.686 6.650 1.00 57.59 80 GLU A C 1
ATOM 641 O O . GLU A 1 80 ? 2.640 23.569 5.851 1.00 57.59 80 GLU A O 1
ATOM 646 N N . GLU A 1 81 ? 3.231 21.794 7.079 1.00 55.69 81 GLU A N 1
ATOM 647 C CA . GLU A 1 81 ? 4.684 21.808 6.823 1.00 55.69 81 GLU A CA 1
ATOM 648 C C . GLU A 1 81 ? 5.090 21.649 5.342 1.00 55.69 81 GLU A C 1
ATOM 650 O O . GLU A 1 81 ? 6.251 21.850 4.996 1.00 55.69 81 GLU A O 1
ATOM 655 N N . ILE A 1 82 ? 4.151 21.376 4.424 1.00 58.94 82 ILE A N 1
ATOM 656 C CA . ILE A 1 82 ? 4.416 21.373 2.967 1.00 58.94 82 ILE A CA 1
ATOM 657 C C . ILE A 1 82 ? 4.848 22.775 2.465 1.00 58.94 82 ILE A C 1
ATOM 659 O O . ILE A 1 82 ? 5.372 22.900 1.359 1.00 58.94 82 ILE A O 1
ATOM 663 N N . SER A 1 83 ? 4.649 23.839 3.255 1.00 52.69 83 SER A N 1
ATOM 664 C CA . SER A 1 83 ? 4.828 25.238 2.835 1.00 52.69 83 SER A CA 1
ATOM 665 C C . SER A 1 83 ? 6.231 25.638 2.338 1.00 52.69 83 SER A C 1
ATOM 667 O O . SER A 1 83 ? 6.328 26.670 1.676 1.00 52.69 83 SER A O 1
ATOM 669 N N . GLU A 1 84 ? 7.287 24.866 2.618 1.00 54.91 84 GLU A N 1
ATOM 670 C CA . GLU A 1 84 ? 8.659 25.137 2.134 1.00 54.91 84 GLU A CA 1
ATOM 671 C C . GLU A 1 84 ? 9.164 24.132 1.078 1.00 54.91 84 GLU A C 1
ATOM 673 O O . GLU A 1 84 ? 10.240 24.311 0.507 1.00 54.91 84 GLU A O 1
ATOM 678 N N . CYS A 1 85 ? 8.395 23.082 0.764 1.00 56.69 85 CYS A N 1
ATOM 679 C CA . CYS A 1 85 ? 8.777 22.118 -0.270 1.00 56.69 85 CYS A CA 1
ATOM 680 C C . CYS A 1 85 ? 8.681 22.754 -1.672 1.00 56.69 85 CYS A C 1
ATOM 682 O O . CYS A 1 85 ? 7.762 23.535 -1.941 1.00 56.69 85 CYS A O 1
ATOM 684 N N . LEU A 1 86 ? 9.596 22.407 -2.594 1.00 59.12 86 LEU A N 1
ATOM 685 C CA . LEU A 1 86 ? 9.571 22.937 -3.965 1.00 59.12 86 LEU A CA 1
ATOM 686 C C . LEU A 1 86 ? 8.188 22.711 -4.591 1.00 59.12 86 LEU A C 1
ATOM 688 O O . LEU A 1 86 ? 7.691 21.583 -4.621 1.00 59.12 86 LEU A O 1
ATOM 692 N N . HIS A 1 87 ? 7.602 23.770 -5.163 1.00 67.31 87 HIS A N 1
ATOM 693 C CA . HIS A 1 87 ? 6.235 23.764 -5.705 1.00 67.31 87 HIS A CA 1
ATOM 694 C C . HIS A 1 87 ? 5.939 22.603 -6.676 1.00 67.31 87 HIS A C 1
ATOM 696 O O . HIS A 1 87 ? 4.795 22.161 -6.755 1.00 67.31 87 HIS A O 1
ATOM 702 N N . GLN A 1 88 ? 6.960 22.070 -7.357 1.00 71.75 88 GLN A N 1
ATOM 703 C CA . GLN A 1 88 ? 6.874 20.890 -8.228 1.00 71.75 88 GLN A CA 1
ATOM 704 C C . GLN A 1 88 ? 6.375 19.611 -7.523 1.00 71.75 88 GLN A C 1
ATOM 706 O O . GLN A 1 88 ? 5.698 18.804 -8.151 1.00 71.75 88 GLN A O 1
ATOM 711 N N . PHE A 1 89 ? 6.677 19.423 -6.232 1.00 76.31 89 PHE A N 1
ATOM 712 C CA . PHE A 1 89 ? 6.263 18.241 -5.465 1.00 76.31 89 PHE A CA 1
ATOM 713 C C . PHE A 1 89 ? 4.925 18.433 -4.743 1.00 76.31 89 PHE A C 1
ATOM 715 O O . PHE A 1 89 ? 4.280 17.450 -4.381 1.00 76.31 89 PHE A O 1
ATOM 722 N N . LYS A 1 90 ? 4.492 19.682 -4.517 1.00 80.56 90 LYS A N 1
ATOM 723 C CA . LYS A 1 90 ? 3.340 19.991 -3.657 1.00 80.56 90 LYS A CA 1
ATOM 724 C C . LYS A 1 90 ? 2.068 19.259 -4.097 1.00 80.56 90 LYS A C 1
ATOM 726 O O . LYS A 1 90 ? 1.472 18.546 -3.295 1.00 80.56 90 LYS A O 1
ATOM 731 N N . ASN A 1 91 ? 1.695 19.391 -5.370 1.00 83.69 91 ASN A N 1
ATOM 732 C CA . ASN A 1 91 ? 0.455 18.821 -5.905 1.00 83.69 91 ASN A CA 1
ATOM 733 C C . ASN A 1 91 ? 0.434 17.287 -5.788 1.00 83.69 91 ASN A C 1
ATOM 735 O O . ASN A 1 91 ? -0.557 16.705 -5.342 1.00 83.69 91 ASN A O 1
ATOM 739 N N . ILE A 1 92 ? 1.546 16.632 -6.146 1.00 86.69 92 ILE A N 1
ATOM 740 C CA . ILE A 1 92 ? 1.641 15.173 -6.108 1.00 86.69 92 ILE A CA 1
ATOM 741 C C . ILE A 1 92 ? 1.642 14.660 -4.661 1.00 86.69 92 ILE A C 1
ATOM 743 O O . ILE A 1 92 ? 0.875 13.747 -4.352 1.00 86.69 92 ILE A O 1
ATOM 747 N N . LEU A 1 93 ? 2.380 15.298 -3.741 1.00 85.25 93 LEU A N 1
ATOM 748 C CA . LEU A 1 93 ? 2.346 14.973 -2.309 1.00 85.25 93 LEU A CA 1
ATOM 749 C C . LEU A 1 93 ? 0.935 15.154 -1.723 1.00 85.25 93 LEU A C 1
ATOM 751 O O . LEU A 1 93 ? 0.435 14.242 -1.066 1.00 85.25 93 LEU A O 1
ATOM 755 N N . GLU A 1 94 ? 0.243 16.261 -2.003 1.00 84.75 94 GLU A N 1
ATOM 756 C CA . GLU A 1 94 ? -1.141 16.476 -1.550 1.00 84.75 94 GLU A CA 1
ATOM 757 C C . GLU A 1 94 ? -2.099 15.385 -2.073 1.00 84.75 94 GLU A C 1
ATOM 759 O O . GLU A 1 94 ? -2.963 14.913 -1.324 1.00 84.75 94 GLU A O 1
ATOM 764 N N . SER A 1 95 ? -1.907 14.897 -3.304 1.00 85.62 95 SER A N 1
ATOM 765 C CA . SER A 1 95 ? -2.748 13.844 -3.899 1.00 85.62 95 SER A CA 1
ATOM 766 C C . SER A 1 95 ? -2.627 12.461 -3.233 1.00 85.62 95 SER A C 1
ATOM 768 O O . SER A 1 95 ? -3.587 11.690 -3.263 1.00 85.62 95 SER A O 1
ATOM 770 N N . VAL A 1 96 ? -1.487 12.140 -2.601 1.00 86.25 96 VAL A N 1
ATOM 771 C CA . VAL A 1 96 ? -1.250 10.843 -1.924 1.00 86.25 96 VAL A CA 1
ATOM 772 C C . VAL A 1 96 ? -1.181 10.926 -0.393 1.00 86.25 96 VAL A C 1
ATOM 774 O O . VAL A 1 96 ? -1.390 9.918 0.292 1.00 86.25 96 VAL A O 1
ATOM 777 N N . LEU A 1 97 ? -0.903 12.107 0.167 1.00 82.38 97 LEU A N 1
ATOM 778 C CA . LEU A 1 97 ? -0.632 12.305 1.596 1.00 82.38 97 LEU A CA 1
ATOM 779 C C . LEU A 1 97 ? -1.594 13.262 2.300 1.00 82.38 97 LEU A C 1
ATOM 781 O O . LEU A 1 97 ? -1.538 13.339 3.525 1.00 82.38 97 LEU A O 1
ATOM 785 N N . SER A 1 98 ? -2.505 13.945 1.600 1.00 79.06 98 SER A N 1
ATOM 786 C CA . SER A 1 98 ? -3.553 14.723 2.275 1.00 79.06 98 SER A CA 1
ATOM 787 C C . SER A 1 98 ? -4.456 13.836 3.141 1.00 79.06 98 SER A C 1
ATOM 789 O O . SER A 1 98 ? -4.660 12.645 2.872 1.00 79.06 98 SER A O 1
ATOM 791 N N . HIS A 1 99 ? -5.066 14.429 4.172 1.00 73.44 99 HIS A N 1
ATOM 792 C CA . HIS A 1 99 ? -6.069 13.762 5.011 1.00 73.44 99 HIS A CA 1
ATOM 793 C C . HIS A 1 99 ? -7.193 13.105 4.183 1.00 73.44 99 HIS A C 1
ATOM 795 O O . HIS A 1 99 ? -7.676 12.023 4.529 1.00 73.44 99 HIS A O 1
ATOM 801 N N . ASP A 1 100 ? -7.584 13.727 3.070 1.00 75.12 100 ASP A N 1
ATOM 802 C CA . ASP A 1 100 ? -8.689 13.263 2.237 1.00 75.12 100 ASP A CA 1
ATOM 803 C C . ASP A 1 100 ? -8.275 12.164 1.244 1.00 75.12 100 ASP A C 1
ATOM 805 O O . ASP A 1 100 ? -9.021 11.187 1.106 1.00 75.12 100 ASP A O 1
ATOM 809 N N . ALA A 1 101 ? -7.054 12.195 0.693 1.00 78.00 101 ALA A N 1
ATOM 810 C CA . ALA A 1 101 ? -6.456 11.036 0.014 1.00 78.00 101 ALA A CA 1
ATOM 811 C C . ALA A 1 101 ? -6.373 9.819 0.959 1.00 78.00 101 ALA A C 1
ATOM 813 O O . ALA A 1 101 ? -6.790 8.701 0.639 1.00 78.00 101 ALA A O 1
ATOM 814 N N . CYS A 1 102 ? -5.961 10.063 2.207 1.00 69.56 102 CYS A N 1
ATOM 815 C CA . CYS A 1 102 ? -5.892 9.063 3.272 1.00 69.56 102 CYS A CA 1
ATOM 816 C C . CYS A 1 102 ? -7.258 8.471 3.687 1.00 69.56 102 CYS A C 1
ATOM 818 O O . CYS A 1 102 ? -7.295 7.443 4.383 1.00 69.56 102 CYS A O 1
ATOM 820 N N . LYS A 1 103 ? -8.376 9.109 3.312 1.00 71.44 103 LYS A N 1
ATOM 821 C CA . LYS A 1 103 ? -9.737 8.816 3.794 1.00 71.44 103 LYS A CA 1
ATOM 822 C C . LYS A 1 103 ? -10.680 8.311 2.699 1.00 71.44 103 LYS A C 1
ATOM 824 O O . LYS A 1 103 ? -11.460 7.389 2.961 1.00 71.44 103 LYS A O 1
ATOM 829 N N . TYR A 1 104 ? -10.630 8.892 1.501 1.00 67.81 104 TYR A N 1
ATOM 830 C CA . TYR A 1 104 ? -11.613 8.654 0.442 1.00 67.81 104 TYR A CA 1
ATOM 831 C C . TYR A 1 104 ? -11.078 7.782 -0.695 1.00 67.81 104 TYR A C 1
ATOM 833 O O . TYR A 1 104 ? -11.733 6.787 -1.018 1.00 67.81 104 TYR A O 1
ATOM 841 N N . CYS A 1 105 ? -9.921 8.095 -1.278 1.00 74.81 105 CYS A N 1
ATOM 842 C CA . CYS A 1 105 ? -9.193 7.216 -2.198 1.00 74.81 105 CYS A CA 1
ATOM 843 C C . CYS A 1 105 ? -7.762 7.727 -2.406 1.00 74.81 105 CYS A C 1
ATOM 845 O O . CYS A 1 105 ? -7.552 8.934 -2.424 1.00 74.81 105 CYS A O 1
ATOM 847 N N . LEU A 1 106 ? -6.823 6.808 -2.626 1.00 86.81 106 LEU A N 1
ATOM 848 C CA . LEU A 1 106 ? -5.540 7.117 -3.264 1.00 86.81 106 LEU A CA 1
ATOM 849 C C . LEU A 1 106 ? -5.727 7.124 -4.797 1.00 86.81 106 LEU A C 1
ATOM 851 O O . LEU A 1 106 ? -6.679 6.488 -5.272 1.00 86.81 106 LEU A O 1
ATOM 855 N N . PRO A 1 107 ? -4.851 7.794 -5.568 1.00 89.88 107 PRO A N 1
ATOM 856 C CA . PRO A 1 107 ? -4.792 7.627 -7.020 1.00 89.88 107 PRO A CA 1
ATOM 857 C C . PRO A 1 107 ? -4.448 6.180 -7.415 1.00 89.88 107 PRO A C 1
ATOM 859 O O . PRO A 1 107 ? -3.898 5.415 -6.620 1.00 89.88 107 PRO A O 1
ATOM 862 N N . THR A 1 108 ? -4.775 5.811 -8.654 1.00 91.69 108 THR A N 1
ATOM 863 C CA . THR A 1 108 ? -4.290 4.579 -9.299 1.00 91.69 108 THR A CA 1
ATOM 864 C C . THR A 1 108 ? -2.836 4.740 -9.747 1.00 91.69 108 THR A C 1
ATOM 866 O O . THR A 1 108 ? -2.335 5.863 -9.839 1.00 91.69 108 THR A O 1
ATOM 869 N N . ILE A 1 109 ? -2.161 3.638 -10.082 1.00 90.81 109 ILE A N 1
ATOM 870 C CA . ILE A 1 109 ? -0.813 3.688 -10.678 1.00 90.81 109 ILE A CA 1
ATOM 871 C C . ILE A 1 109 ? -0.850 4.467 -12.000 1.00 90.81 109 ILE A C 1
ATOM 873 O O . ILE A 1 109 ? -0.042 5.370 -12.192 1.00 90.81 109 ILE A O 1
ATOM 877 N N . ASP A 1 110 ? -1.844 4.213 -12.856 1.00 91.00 110 ASP A N 1
ATOM 878 C CA . ASP A 1 110 ? -2.044 4.989 -14.087 1.00 91.00 110 ASP A CA 1
ATOM 879 C C . ASP A 1 110 ? -2.308 6.475 -13.790 1.00 91.00 110 ASP A C 1
ATOM 881 O O . ASP A 1 110 ? -1.824 7.346 -14.508 1.00 91.00 110 ASP A O 1
ATOM 885 N N . GLY A 1 111 ? -3.039 6.787 -12.714 1.00 91.06 111 GLY A N 1
ATOM 886 C CA . GLY A 1 111 ? -3.292 8.162 -12.280 1.00 91.06 111 GLY A CA 1
ATOM 887 C C . GLY A 1 111 ? -2.021 8.896 -11.849 1.00 91.06 111 GLY A C 1
ATOM 888 O O . GLY A 1 111 ? -1.869 10.069 -12.172 1.00 91.06 111 GLY A O 1
ATOM 889 N N . LEU A 1 112 ? -1.091 8.201 -11.185 1.00 90.56 112 LEU A N 1
ATOM 890 C CA . LEU A 1 112 ? 0.235 8.734 -10.860 1.00 90.56 112 LEU A CA 1
ATOM 891 C C . LEU A 1 112 ? 1.086 8.926 -12.122 1.00 90.56 112 LEU A C 1
ATOM 893 O O . LEU A 1 112 ? 1.662 9.990 -12.304 1.00 90.56 112 LEU A O 1
ATOM 897 N N . LEU A 1 113 ? 1.138 7.937 -13.020 1.00 89.62 113 LEU A N 1
ATOM 898 C CA . LEU A 1 113 ? 1.945 8.012 -14.247 1.00 89.62 113 LEU A CA 1
ATOM 899 C C . LEU A 1 113 ? 1.482 9.118 -15.215 1.00 89.62 113 LEU A C 1
ATOM 901 O O . LEU A 1 113 ? 2.292 9.620 -15.990 1.00 89.62 113 LEU A O 1
ATOM 905 N N . ASN A 1 114 ? 0.204 9.507 -15.160 1.00 90.75 114 ASN A N 1
ATOM 906 C CA . ASN A 1 114 ? -0.353 10.627 -15.925 1.00 90.75 114 ASN A CA 1
ATOM 907 C C . ASN A 1 114 ? -0.287 11.983 -15.189 1.00 90.75 114 ASN A C 1
ATOM 909 O O . ASN A 1 114 ? -0.688 12.994 -15.768 1.00 90.75 114 ASN A O 1
ATOM 913 N N . ASP A 1 115 ? 0.199 12.045 -13.943 1.00 90.62 115 ASP A N 1
ATOM 914 C CA . ASP A 1 115 ? 0.422 13.328 -13.266 1.00 90.62 115 ASP A CA 1
ATOM 915 C C . ASP A 1 115 ? 1.552 14.109 -13.971 1.00 90.62 115 ASP A C 1
ATOM 917 O O . ASP A 1 115 ? 2.563 13.499 -14.341 1.00 90.62 115 ASP A O 1
ATOM 921 N N . PRO A 1 116 ? 1.444 15.444 -14.147 1.00 88.19 116 PRO A N 1
ATOM 922 C CA . PRO A 1 116 ? 2.478 16.252 -14.795 1.00 88.19 116 PRO A CA 1
ATOM 923 C C . PRO A 1 116 ? 3.894 16.089 -14.221 1.00 88.19 116 PRO A C 1
ATOM 925 O O . PRO A 1 116 ? 4.861 16.270 -14.960 1.00 88.19 116 PRO A O 1
ATOM 928 N N . PHE A 1 117 ? 4.032 15.728 -12.939 1.00 86.62 117 PHE A N 1
ATOM 929 C CA . PHE A 1 117 ? 5.323 15.436 -12.315 1.00 86.62 117 PHE A CA 1
ATOM 930 C C . PHE A 1 117 ? 5.999 14.184 -12.904 1.00 86.62 117 PHE A C 1
ATOM 932 O O . PHE A 1 117 ? 7.208 14.190 -13.132 1.00 86.62 117 PHE A O 1
ATOM 939 N N . PHE A 1 118 ? 5.237 13.121 -13.183 1.00 87.94 118 PHE A N 1
ATOM 940 C CA . PHE A 1 118 ? 5.768 11.857 -13.711 1.00 87.94 118 PHE A CA 1
ATOM 941 C C . PHE A 1 118 ? 5.725 11.781 -15.242 1.00 87.94 118 PHE A C 1
ATOM 943 O O . PHE A 1 118 ? 6.662 11.267 -15.852 1.00 87.94 118 PHE A O 1
ATOM 950 N N . ALA A 1 119 ? 4.692 12.339 -15.879 1.00 88.31 119 ALA A N 1
ATOM 951 C CA . ALA A 1 119 ? 4.500 12.279 -17.331 1.00 88.31 119 ALA A CA 1
ATOM 952 C C . ALA A 1 119 ? 5.623 12.970 -18.136 1.00 88.31 119 ALA A C 1
ATOM 954 O O . ALA A 1 119 ? 5.840 12.643 -19.302 1.00 88.31 119 ALA A O 1
ATOM 955 N N . GLY A 1 120 ? 6.356 13.909 -17.523 1.00 83.00 120 GLY A N 1
ATOM 956 C CA . GLY A 1 120 ? 7.531 14.556 -18.119 1.00 83.00 120 GLY A CA 1
ATOM 957 C C . GLY A 1 120 ? 8.842 13.758 -18.026 1.00 83.00 120 GLY A C 1
ATOM 958 O O . GLY A 1 120 ? 9.847 14.182 -18.598 1.00 83.00 120 GLY A O 1
ATOM 959 N N . VAL A 1 121 ? 8.878 12.628 -17.309 1.00 84.06 121 VAL A N 1
ATOM 960 C CA . VAL A 1 121 ? 10.117 11.878 -17.039 1.00 84.06 121 VAL A CA 1
ATOM 961 C C . VAL A 1 121 ? 10.449 10.931 -18.194 1.00 84.06 121 VAL A C 1
ATOM 963 O O . VAL A 1 121 ? 9.862 9.861 -18.346 1.00 84.06 121 VAL A O 1
ATOM 966 N N . GLN A 1 122 ? 11.455 11.289 -18.995 1.00 78.19 122 GLN A N 1
ATOM 967 C CA . GLN A 1 122 ? 11.938 10.422 -20.070 1.00 78.19 122 GLN A CA 1
ATOM 968 C C . GLN A 1 122 ? 12.864 9.320 -19.530 1.00 78.19 122 GLN A C 1
ATOM 970 O O . GLN A 1 122 ? 14.051 9.543 -19.282 1.00 78.19 122 GLN A O 1
ATOM 975 N N . LEU A 1 123 ? 12.315 8.112 -19.376 1.00 75.06 123 LEU A N 1
ATOM 976 C CA . LEU A 1 123 ? 13.059 6.921 -18.963 1.00 75.06 123 LEU A CA 1
ATOM 977 C C . LEU A 1 123 ? 14.177 6.591 -19.963 1.00 75.06 123 LEU A C 1
ATOM 979 O O . LEU A 1 123 ? 13.920 6.230 -21.111 1.00 75.06 123 LEU A O 1
ATOM 983 N N . ARG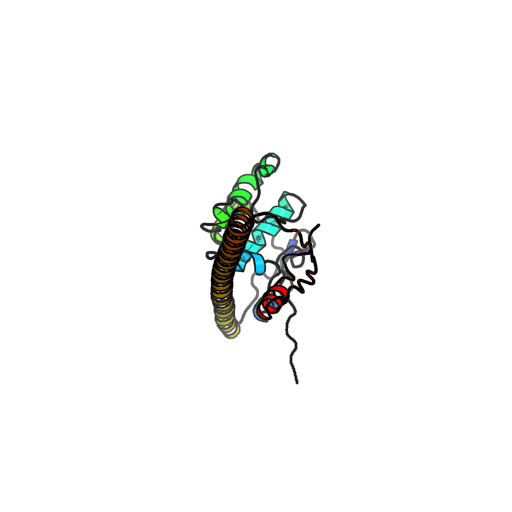 A 1 124 ? 15.430 6.663 -19.505 1.00 72.38 124 ARG A N 1
ATOM 984 C CA . ARG A 1 124 ? 16.589 6.161 -20.251 1.00 72.38 124 ARG A CA 1
ATOM 985 C C . ARG A 1 124 ? 16.694 4.652 -20.045 1.00 72.38 124 ARG A C 1
ATOM 987 O O . ARG A 1 124 ? 17.038 4.202 -18.952 1.00 72.38 124 ARG A O 1
ATOM 994 N N . LEU A 1 125 ? 16.424 3.874 -21.085 1.00 70.81 125 LEU A N 1
ATOM 995 C CA . LEU A 1 125 ? 16.770 2.453 -21.154 1.00 70.81 125 LEU A CA 1
ATOM 996 C C . LEU A 1 125 ? 18.050 2.312 -21.987 1.00 70.81 125 LEU A C 1
ATOM 998 O O . LEU A 1 125 ? 18.199 3.008 -22.992 1.00 70.81 125 LEU A O 1
ATOM 1002 N N . PHE A 1 126 ? 18.982 1.470 -21.550 1.00 70.19 126 PHE A N 1
ATOM 1003 C CA . PHE A 1 126 ? 20.194 1.134 -22.298 1.00 70.19 126 PHE A CA 1
ATOM 1004 C C . PHE A 1 126 ? 19.968 -0.091 -23.192 1.00 70.19 126 PHE A C 1
ATOM 1006 O O . PHE A 1 126 ? 19.121 -0.941 -22.907 1.00 70.19 126 PHE A O 1
ATOM 1013 N N . ASP A 1 127 ? 20.759 -0.211 -24.260 1.00 62.97 127 ASP A N 1
ATOM 1014 C CA . ASP A 1 127 ? 20.762 -1.405 -25.106 1.00 62.97 127 ASP A CA 1
ATOM 1015 C C . ASP A 1 127 ? 21.170 -2.638 -24.285 1.00 62.97 127 ASP A C 1
ATOM 1017 O O . ASP A 1 127 ? 22.306 -2.757 -23.827 1.00 62.97 127 ASP A O 1
ATOM 1021 N N . GLY A 1 128 ? 20.219 -3.555 -24.093 1.00 65.88 128 GLY A N 1
ATOM 1022 C CA . GLY A 1 128 ? 20.374 -4.742 -23.248 1.00 65.88 128 GLY A CA 1
ATOM 1023 C C . GLY A 1 128 ? 19.542 -4.728 -21.961 1.00 65.88 128 GLY A C 1
ATOM 1024 O O . GLY A 1 128 ? 19.369 -5.797 -21.374 1.00 65.88 128 GLY A O 1
ATOM 1025 N N . ASP A 1 129 ? 18.961 -3.588 -21.558 1.00 67.44 129 ASP A N 1
ATOM 1026 C CA . ASP A 1 129 ? 18.015 -3.542 -20.434 1.00 67.44 129 ASP A CA 1
ATOM 1027 C C . ASP A 1 129 ? 16.812 -4.471 -20.730 1.00 67.44 129 ASP A C 1
ATOM 1029 O O . ASP A 1 129 ? 16.137 -4.311 -21.756 1.00 67.44 129 ASP A O 1
ATOM 1033 N N . PRO A 1 130 ? 16.494 -5.452 -19.861 1.00 61.59 130 PRO A N 1
ATOM 1034 C CA . PRO A 1 130 ? 15.419 -6.408 -20.107 1.00 61.59 130 PRO A CA 1
ATOM 1035 C C . PRO A 1 130 ? 14.049 -5.763 -19.853 1.00 61.59 130 PRO A C 1
ATOM 1037 O O . PRO A 1 130 ? 13.421 -5.988 -18.820 1.00 61.59 130 PRO A O 1
ATOM 1040 N N . ALA A 1 131 ? 13.557 -4.997 -20.832 1.00 58.25 131 ALA A N 1
ATOM 1041 C CA . ALA A 1 131 ? 12.320 -4.210 -20.755 1.00 58.25 131 ALA A CA 1
ATOM 1042 C C . ALA A 1 131 ? 11.082 -4.987 -20.255 1.00 58.25 131 ALA A C 1
ATOM 1044 O O . ALA A 1 131 ? 10.155 -4.389 -19.706 1.00 58.25 131 ALA A O 1
ATOM 1045 N N . HIS A 1 132 ? 11.052 -6.316 -20.428 1.00 62.00 132 HIS A N 1
ATOM 1046 C CA . HIS A 1 132 ? 9.982 -7.186 -19.940 1.00 62.00 132 HIS A CA 1
ATOM 1047 C C . HIS A 1 132 ? 10.529 -8.472 -19.300 1.00 62.00 132 HIS A C 1
ATOM 1049 O O . HIS A 1 132 ? 11.105 -9.326 -19.981 1.00 62.00 132 HIS A O 1
ATOM 1055 N N . PHE A 1 133 ? 10.246 -8.671 -18.010 1.00 70.50 133 PHE A N 1
ATOM 1056 C CA . PHE A 1 133 ? 10.447 -9.951 -17.329 1.00 70.50 133 PHE A CA 1
ATOM 1057 C C . PHE A 1 133 ? 9.486 -11.011 -17.907 1.00 70.50 133 PHE A C 1
ATOM 1059 O O . PHE A 1 133 ? 8.262 -10.890 -17.803 1.00 70.50 133 PHE A O 1
ATOM 1066 N N . LYS A 1 134 ? 10.025 -12.045 -18.568 1.00 79.75 134 LYS A N 1
ATOM 1067 C CA . LYS A 1 134 ? 9.231 -13.055 -19.294 1.00 79.75 134 LYS A CA 1
ATOM 1068 C C . LYS A 1 134 ? 8.646 -14.114 -18.353 1.00 79.75 134 LYS A C 1
ATOM 1070 O O . LYS A 1 134 ? 9.233 -15.169 -18.137 1.00 79.75 134 LYS A O 1
ATOM 1075 N N . ILE A 1 135 ? 7.448 -13.843 -17.841 1.00 83.25 135 ILE A N 1
ATOM 1076 C CA . ILE A 1 135 ? 6.657 -14.777 -17.023 1.00 83.25 135 ILE A CA 1
ATOM 1077 C C . ILE A 1 135 ? 5.907 -15.774 -17.925 1.00 83.25 135 ILE A C 1
ATOM 1079 O O . ILE A 1 135 ? 5.286 -15.375 -18.912 1.00 83.25 135 ILE A O 1
ATOM 1083 N N . SER A 1 136 ? 5.910 -17.068 -17.580 1.00 90.38 136 SER A N 1
ATOM 1084 C CA . SER A 1 136 ? 5.099 -18.075 -18.283 1.00 90.38 136 SER A CA 1
ATOM 1085 C C . SER A 1 136 ? 3.595 -17.870 -18.053 1.00 90.38 136 SER A C 1
ATOM 1087 O O . SER A 1 136 ? 3.168 -17.328 -17.032 1.00 90.38 136 SER A O 1
ATOM 1089 N N . SER A 1 137 ? 2.756 -18.371 -18.964 1.00 91.62 137 SER A N 1
ATOM 1090 C CA . SER A 1 137 ? 1.295 -18.364 -18.784 1.00 91.62 137 SER A CA 1
ATOM 1091 C C . SER A 1 137 ? 0.863 -19.069 -17.492 1.00 91.62 137 SER A C 1
ATOM 1093 O O . SER A 1 137 ? 0.015 -18.551 -16.772 1.00 91.62 137 SER A O 1
ATOM 1095 N N . SER A 1 138 ? 1.498 -20.194 -17.144 1.00 92.00 138 SER A N 1
ATOM 1096 C CA . SER A 1 138 ? 1.237 -20.920 -15.896 1.00 92.00 138 SER A CA 1
ATOM 1097 C C . SER A 1 138 ? 1.520 -20.077 -14.648 1.00 92.00 138 SER A C 1
ATOM 1099 O O . SER A 1 138 ? 0.657 -19.970 -13.778 1.00 92.00 138 SER A O 1
ATOM 1101 N N . ILE A 1 139 ? 2.682 -19.418 -14.569 1.00 89.62 139 ILE A N 1
ATOM 1102 C CA . ILE A 1 139 ? 3.029 -18.552 -13.431 1.00 89.62 139 ILE A CA 1
ATOM 1103 C C . ILE A 1 139 ? 2.103 -17.327 -13.389 1.00 89.62 139 ILE A C 1
ATOM 1105 O O . ILE A 1 139 ? 1.670 -16.932 -12.308 1.00 89.62 139 ILE A O 1
ATOM 1109 N N . LYS A 1 140 ? 1.713 -16.767 -14.544 1.00 90.50 140 LYS A N 1
ATOM 1110 C CA . LYS A 1 140 ? 0.767 -15.641 -14.617 1.00 90.50 140 LYS A CA 1
ATOM 1111 C C . LYS A 1 140 ? -0.597 -15.971 -13.995 1.00 90.50 140 LYS A C 1
ATOM 1113 O O . LYS A 1 140 ? -1.159 -15.118 -13.313 1.00 90.50 140 LYS A O 1
ATOM 1118 N N . GLU A 1 141 ? -1.113 -17.189 -14.168 1.00 93.62 141 GLU A N 1
ATOM 1119 C CA . GLU A 1 141 ? -2.350 -17.618 -13.496 1.00 93.62 141 GLU A CA 1
ATOM 1120 C C . GLU A 1 141 ? -2.153 -17.834 -11.985 1.00 93.62 141 GLU A C 1
ATOM 1122 O O . GLU A 1 141 ? -2.980 -17.378 -11.192 1.00 93.62 141 GLU A O 1
ATOM 1127 N N . TYR A 1 142 ? -1.031 -18.427 -11.553 1.00 91.44 142 TYR A N 1
ATOM 1128 C CA . TYR A 1 142 ? -0.705 -18.527 -10.122 1.00 91.44 142 TYR A CA 1
ATOM 1129 C C . TYR A 1 142 ? -0.590 -17.152 -9.448 1.00 91.44 142 TYR A C 1
ATOM 1131 O O . TYR A 1 142 ? -1.096 -16.977 -8.338 1.00 91.44 142 TYR A O 1
ATOM 1139 N N . LEU A 1 143 ? -0.008 -16.156 -10.123 1.00 90.12 143 LEU A N 1
ATOM 1140 C CA . LEU A 1 143 ? 0.085 -14.790 -9.606 1.00 90.12 143 LEU A CA 1
ATOM 1141 C C . LEU A 1 143 ? -1.298 -14.159 -9.384 1.00 90.12 143 LEU A C 1
ATOM 1143 O O . LEU A 1 143 ? -1.501 -13.542 -8.343 1.00 90.12 143 LEU A O 1
ATOM 1147 N N . LYS A 1 144 ? -2.294 -14.380 -10.258 1.00 91.62 144 LYS A N 1
ATOM 1148 C CA . LYS A 1 144 ? -3.679 -13.916 -10.001 1.00 91.62 144 LYS A CA 1
ATOM 1149 C C . LYS A 1 144 ? -4.259 -14.515 -8.713 1.00 91.62 144 LYS A C 1
ATOM 1151 O O . LYS A 1 144 ? -4.903 -13.807 -7.940 1.00 91.62 144 LYS A O 1
ATOM 1156 N N . ILE A 1 145 ? -4.011 -15.804 -8.465 1.00 91.69 145 ILE A N 1
ATOM 1157 C CA . ILE A 1 145 ? -4.456 -16.499 -7.244 1.00 91.69 145 ILE A CA 1
ATOM 1158 C C . ILE A 1 145 ? -3.757 -15.916 -6.004 1.00 91.69 145 ILE A C 1
ATOM 1160 O O . ILE A 1 145 ? -4.386 -15.765 -4.956 1.00 91.69 145 ILE A O 1
ATOM 1164 N N . VAL A 1 146 ? -2.474 -15.562 -6.115 1.00 89.88 146 VAL A N 1
ATOM 1165 C CA . VAL A 1 146 ? -1.703 -14.902 -5.049 1.00 89.88 146 VAL A CA 1
ATOM 1166 C C . VAL A 1 146 ? -2.241 -13.498 -4.760 1.00 89.88 146 VAL A C 1
ATOM 1168 O O . VAL A 1 146 ? -2.547 -13.213 -3.603 1.00 89.88 146 VAL A O 1
ATOM 1171 N N . VAL A 1 147 ? -2.462 -12.662 -5.783 1.00 90.75 147 VAL A N 1
ATOM 1172 C CA . VAL A 1 147 ? -3.083 -11.328 -5.642 1.00 90.75 147 VAL A CA 1
ATOM 1173 C C . VAL A 1 147 ? -4.427 -11.436 -4.917 1.00 90.75 147 VAL A C 1
ATOM 1175 O O . VAL A 1 147 ? -4.635 -10.777 -3.898 1.00 90.75 147 VAL A O 1
ATOM 1178 N N . PHE A 1 148 ? -5.310 -12.335 -5.369 1.00 92.50 148 PHE A N 1
ATOM 1179 C CA . PHE A 1 148 ? -6.607 -12.573 -4.729 1.00 92.50 148 PHE A CA 1
ATOM 1180 C C . PHE A 1 148 ? -6.473 -12.959 -3.244 1.00 92.50 148 PHE A C 1
ATOM 1182 O O . PHE A 1 148 ? -7.186 -12.416 -2.400 1.00 92.50 148 PHE A O 1
ATOM 1189 N N . LYS A 1 149 ? -5.532 -13.853 -2.903 1.00 90.94 149 LYS A N 1
ATOM 1190 C CA . LYS A 1 149 ? -5.269 -14.263 -1.512 1.00 90.94 149 LYS A CA 1
ATOM 1191 C C . LYS A 1 149 ? -4.736 -13.118 -0.646 1.00 90.94 149 LYS A C 1
ATOM 1193 O O . LYS A 1 149 ? -5.157 -13.004 0.504 1.00 90.94 149 LYS A O 1
ATOM 1198 N N . ILE A 1 150 ? -3.844 -12.273 -1.167 1.00 88.88 150 ILE A N 1
ATOM 1199 C CA . ILE A 1 150 ? -3.323 -11.095 -0.449 1.00 88.88 150 ILE A CA 1
ATOM 1200 C C . ILE A 1 150 ? -4.464 -10.117 -0.151 1.00 88.88 150 ILE A C 1
ATOM 1202 O O . ILE A 1 150 ? -4.607 -9.642 0.980 1.00 88.88 150 ILE A O 1
ATOM 1206 N N . GLU A 1 151 ? -5.315 -9.859 -1.143 1.00 91.50 151 GLU A N 1
ATOM 1207 C CA . GLU A 1 151 ? -6.460 -8.972 -0.990 1.00 91.50 151 GLU A CA 1
ATOM 1208 C C . GLU A 1 151 ? -7.521 -9.506 -0.024 1.00 91.50 151 GLU A C 1
ATOM 1210 O O . GLU A 1 151 ? -8.024 -8.739 0.798 1.00 91.50 151 GLU A O 1
ATOM 1215 N N . ASP A 1 152 ? -7.880 -10.792 -0.086 1.00 92.31 152 ASP A N 1
ATOM 1216 C CA . ASP A 1 152 ? -8.860 -11.359 0.848 1.00 92.31 152 ASP A CA 1
ATOM 1217 C C . ASP A 1 152 ? -8.303 -11.445 2.277 1.00 92.31 152 ASP A C 1
ATOM 1219 O O . ASP A 1 152 ? -8.999 -11.067 3.222 1.00 92.31 152 ASP A O 1
ATOM 1223 N N . ARG A 1 153 ? -7.014 -11.790 2.444 1.00 89.06 153 ARG A N 1
ATOM 1224 C CA . ARG A 1 153 ? -6.302 -11.706 3.734 1.00 89.06 153 ARG A CA 1
ATOM 1225 C C . ARG A 1 153 ? -6.413 -10.302 4.332 1.00 89.06 153 ARG A C 1
ATOM 1227 O O . ARG A 1 153 ? -6.844 -10.160 5.476 1.00 89.06 153 ARG A O 1
ATOM 1234 N N . CYS A 1 154 ? -6.131 -9.269 3.535 1.00 88.31 154 CYS A N 1
ATOM 1235 C CA . CYS A 1 154 ? -6.316 -7.870 3.922 1.00 88.31 154 CYS A CA 1
ATOM 1236 C C . CYS A 1 154 ? -7.775 -7.571 4.317 1.00 88.31 154 CYS A C 1
ATOM 1238 O O . CYS A 1 154 ? -8.052 -7.094 5.420 1.00 88.31 154 CYS A O 1
ATOM 1240 N N . LYS A 1 155 ? -8.744 -7.919 3.461 1.00 91.25 155 LYS A N 1
ATOM 1241 C CA . LYS A 1 155 ? -10.181 -7.714 3.718 1.00 91.25 155 LYS A CA 1
ATOM 1242 C C . LYS A 1 155 ? -10.650 -8.464 4.979 1.00 91.25 155 LYS A C 1
ATOM 1244 O O . LYS A 1 155 ? -11.572 -7.989 5.645 1.00 91.25 155 LYS A O 1
ATOM 1249 N N . GLY A 1 156 ? -10.027 -9.589 5.331 1.00 91.50 156 GLY A N 1
ATOM 1250 C CA . GLY A 1 156 ? -10.204 -10.345 6.574 1.00 91.50 156 GLY A CA 1
ATOM 1251 C C . GLY A 1 156 ? -9.660 -9.620 7.807 1.00 91.50 156 GLY A C 1
ATOM 1252 O O . GLY A 1 156 ? -10.417 -9.313 8.731 1.00 91.50 156 GLY A O 1
ATOM 1253 N N . GLU A 1 157 ? -8.374 -9.275 7.806 1.00 89.69 157 GLU A N 1
ATOM 1254 C CA . GLU A 1 157 ? -7.699 -8.577 8.913 1.00 89.69 157 GLU A CA 1
ATOM 1255 C C . GLU A 1 157 ? -8.349 -7.226 9.224 1.00 89.69 157 GLU A C 1
ATOM 1257 O O . GLU A 1 157 ? -8.623 -6.901 10.381 1.00 89.69 157 GLU A O 1
ATOM 1262 N N . GLN A 1 158 ? -8.741 -6.477 8.196 1.00 91.12 158 GLN A N 1
ATOM 1263 C CA . GLN A 1 158 ? -9.502 -5.246 8.368 1.00 91.12 158 GLN A CA 1
ATOM 1264 C C . GLN A 1 158 ? -10.868 -5.440 9.063 1.00 91.12 158 GLN A C 1
ATOM 1266 O O . GLN A 1 158 ? -11.348 -4.527 9.747 1.00 91.12 158 GLN A O 1
ATOM 1271 N N . LYS A 1 159 ? -11.544 -6.589 8.884 1.00 92.12 159 LYS A N 1
ATOM 1272 C CA . LYS A 1 159 ? -12.781 -6.915 9.627 1.00 92.12 159 LYS A CA 1
ATOM 1273 C C . LYS A 1 159 ? -12.447 -7.155 11.102 1.00 92.12 159 LYS A C 1
ATOM 1275 O O . LYS A 1 159 ? -13.143 -6.615 11.965 1.00 92.12 159 LYS A O 1
ATOM 1280 N N . LEU A 1 160 ? -11.364 -7.883 11.388 1.00 90.62 160 LEU A N 1
ATOM 1281 C CA . LEU A 1 160 ? -10.877 -8.142 12.747 1.00 90.62 160 LEU A CA 1
ATOM 1282 C C . LEU A 1 160 ? -10.511 -6.837 13.474 1.00 90.62 160 LEU A C 1
ATOM 1284 O O . LEU A 1 160 ? -11.045 -6.581 14.553 1.00 90.62 160 LEU A O 1
ATOM 1288 N N . VAL A 1 161 ? -9.721 -5.954 12.851 1.00 89.81 161 VAL A N 1
ATOM 1289 C CA . VAL A 1 161 ? -9.356 -4.630 13.398 1.00 89.81 161 VAL A CA 1
ATOM 1290 C C . VAL A 1 161 ? -10.597 -3.794 13.737 1.00 89.81 161 VAL A C 1
ATOM 1292 O O . VAL A 1 161 ? -10.654 -3.159 14.792 1.00 89.81 161 VAL A O 1
ATOM 1295 N N . ARG A 1 162 ? -11.636 -3.809 12.889 1.00 89.06 162 ARG A N 1
ATOM 1296 C CA . ARG A 1 162 ? -12.903 -3.098 13.163 1.00 89.06 162 ARG A CA 1
ATOM 1297 C C . ARG A 1 162 ? -13.707 -3.737 14.288 1.00 89.06 162 ARG A C 1
ATOM 1299 O O . ARG A 1 162 ? -14.287 -3.007 15.090 1.00 89.06 162 ARG A O 1
ATOM 1306 N N . SER A 1 163 ? -13.736 -5.067 14.363 1.00 90.31 163 SER A N 1
ATOM 1307 C CA . SER A 1 163 ? -14.364 -5.792 15.471 1.00 90.31 163 SER A CA 1
ATOM 1308 C C . SER A 1 163 ? -13.686 -5.436 16.797 1.00 90.31 163 SER A C 1
ATOM 1310 O O . SER A 1 163 ? -14.346 -4.980 17.731 1.00 90.31 163 SER A O 1
ATOM 1312 N N . GLN A 1 164 ? -12.352 -5.491 16.838 1.00 88.31 164 GLN A N 1
ATOM 1313 C CA . GLN A 1 164 ? -11.562 -5.160 18.020 1.00 88.31 164 GLN A CA 1
ATOM 1314 C C . GLN A 1 164 ? -11.738 -3.695 18.448 1.00 88.31 164 GLN A C 1
ATOM 1316 O O . GLN A 1 164 ? -12.015 -3.426 19.617 1.00 88.31 164 GLN A O 1
ATOM 1321 N N . LYS A 1 165 ? -11.690 -2.736 17.509 1.0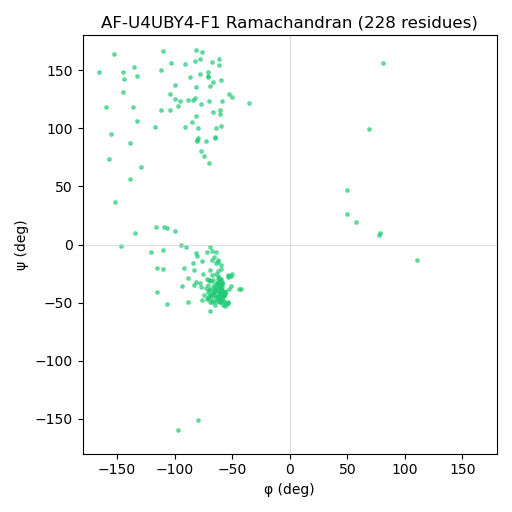0 88.25 165 LYS A N 1
ATOM 1322 C CA . LYS A 1 165 ? -11.951 -1.314 17.809 1.00 88.25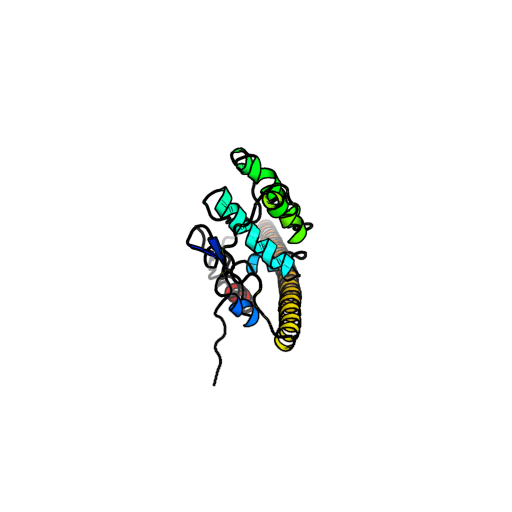 165 LYS A CA 1
ATOM 1323 C C . LYS A 1 165 ? -13.364 -1.075 18.371 1.00 88.25 165 LYS A C 1
ATOM 1325 O O . LYS A 1 165 ? -13.526 -0.215 19.238 1.00 88.25 165 LYS A O 1
ATOM 1330 N N . ARG A 1 166 ? -14.378 -1.846 17.947 1.00 88.38 166 ARG A N 1
ATOM 1331 C CA . ARG A 1 166 ? -15.730 -1.811 18.545 1.00 88.38 166 ARG A CA 1
ATOM 1332 C C . ARG A 1 166 ? -15.740 -2.388 19.963 1.00 88.38 166 ARG A C 1
ATOM 1334 O O . ARG A 1 166 ? -16.235 -1.716 20.865 1.00 88.38 166 ARG A O 1
ATOM 1341 N N . LEU A 1 167 ? -15.169 -3.578 20.169 1.00 90.19 167 LEU A N 1
ATOM 1342 C CA . LEU A 1 167 ? -15.103 -4.242 21.479 1.00 90.19 167 LEU A CA 1
ATOM 1343 C C . LEU A 1 167 ? -14.388 -3.370 22.519 1.00 90.19 167 LEU A C 1
ATOM 1345 O O . LEU A 1 167 ? -14.948 -3.095 23.578 1.00 90.19 167 LEU A O 1
ATOM 1349 N N . THR A 1 168 ? -13.211 -2.836 22.186 1.00 88.06 168 THR A N 1
ATOM 1350 C CA . THR A 1 168 ? -12.450 -1.947 23.077 1.00 88.06 168 THR A CA 1
ATOM 1351 C C . THR A 1 168 ? -13.194 -0.640 23.381 1.00 88.06 168 THR A C 1
ATOM 1353 O O . THR A 1 168 ? -13.096 -0.137 24.501 1.00 88.06 168 THR A O 1
ATOM 1356 N N . LYS A 1 169 ? -13.993 -0.094 22.447 1.00 88.06 169 LYS A N 1
ATOM 1357 C CA . LYS A 1 169 ? -14.853 1.071 22.734 1.00 88.06 169 LYS A CA 1
ATOM 1358 C C . LYS A 1 169 ? -15.962 0.725 23.736 1.00 88.06 169 LYS A C 1
ATOM 1360 O O . LYS A 1 169 ? -16.178 1.497 24.666 1.00 88.06 169 LYS A O 1
ATOM 1365 N N . VAL A 1 170 ? -16.622 -0.426 23.587 1.00 90.50 170 VAL A N 1
ATOM 1366 C CA . VAL A 1 170 ? -17.658 -0.896 24.529 1.00 90.50 170 VAL A CA 1
ATOM 1367 C C . VAL A 1 170 ? -17.062 -1.158 25.917 1.00 90.50 170 VAL A C 1
ATOM 1369 O O . VAL A 1 170 ? -17.591 -0.659 26.906 1.00 90.50 170 VAL A O 1
ATOM 1372 N N . GLN A 1 171 ? -15.916 -1.839 25.998 1.00 86.06 171 GLN A N 1
ATOM 1373 C CA . GLN A 1 171 ? -15.216 -2.103 27.263 1.00 86.06 171 GLN A CA 1
ATOM 1374 C C . GLN A 1 171 ? -14.854 -0.809 28.011 1.00 86.06 171 GLN A C 1
ATOM 1376 O O . GLN A 1 171 ? -15.112 -0.703 29.209 1.00 86.06 171 GLN A O 1
ATOM 1381 N N . LYS A 1 172 ? -14.332 0.213 27.312 1.00 86.38 172 LYS A N 1
ATOM 1382 C CA . LYS A 1 172 ? -14.040 1.530 27.912 1.00 86.38 172 LYS A CA 1
ATOM 1383 C C . LYS A 1 172 ? -15.293 2.219 28.474 1.00 86.38 172 LYS A C 1
ATOM 1385 O O . LYS A 1 172 ? -15.211 2.849 29.526 1.00 86.38 172 LYS A O 1
ATOM 1390 N N . ILE A 1 173 ? -16.447 2.074 27.815 1.00 86.31 173 ILE A N 1
ATOM 1391 C CA . ILE A 1 173 ? -17.731 2.597 28.314 1.00 86.31 173 ILE A CA 1
ATOM 1392 C C . ILE A 1 173 ? -18.159 1.840 29.580 1.00 86.31 173 ILE A C 1
ATOM 1394 O O . ILE A 1 173 ? -18.428 2.480 30.592 1.00 86.31 173 ILE A O 1
ATOM 1398 N N . MET A 1 174 ? -18.141 0.503 29.565 1.00 82.81 174 MET A N 1
ATOM 1399 C CA . MET A 1 174 ? -18.539 -0.323 30.718 1.00 82.81 174 MET A CA 1
ATOM 1400 C C . MET A 1 174 ? -17.698 -0.036 31.971 1.00 82.81 174 MET A C 1
ATOM 1402 O O . MET A 1 174 ? -18.256 0.117 33.056 1.00 82.81 174 MET A O 1
ATOM 1406 N N . ILE A 1 175 ? -16.376 0.115 31.823 1.00 83.81 175 ILE A N 1
ATOM 1407 C CA . ILE A 1 175 ? -15.473 0.493 32.927 1.00 83.81 175 ILE A CA 1
ATOM 1408 C C . ILE A 1 175 ? -15.855 1.876 33.486 1.00 83.81 175 ILE A C 1
ATOM 1410 O O . ILE A 1 175 ? -15.985 2.044 34.699 1.00 83.81 175 ILE A O 1
ATOM 1414 N N . SER A 1 176 ? -16.126 2.854 32.613 1.00 83.88 176 SER A N 1
ATOM 1415 C CA . SER A 1 176 ? -16.567 4.192 33.031 1.00 83.88 176 SER A CA 1
ATOM 1416 C C . SER A 1 176 ? -17.918 4.171 33.764 1.00 83.88 176 SER A C 1
ATOM 1418 O O . SER A 1 176 ? -18.090 4.855 34.776 1.00 83.88 176 SER A O 1
ATOM 1420 N N . GLU A 1 177 ? -18.880 3.363 33.311 1.00 81.38 177 GLU A N 1
ATOM 1421 C CA . GLU A 1 177 ? -20.172 3.205 33.989 1.00 81.38 177 GLU A CA 1
ATOM 1422 C C . GLU A 1 177 ? -20.042 2.534 35.358 1.00 81.38 177 GLU A C 1
ATOM 1424 O O . GLU A 1 177 ? -20.662 2.989 36.329 1.00 81.38 177 GLU A O 1
ATOM 1429 N N . GLU A 1 178 ? -19.205 1.498 35.454 1.00 79.44 178 GLU A N 1
ATOM 1430 C CA . GLU A 1 178 ? -18.842 0.851 36.710 1.00 79.44 178 GLU A CA 1
ATOM 1431 C C . GLU A 1 178 ? -18.233 1.842 37.700 1.00 79.44 178 GLU A C 1
ATOM 1433 O O . GLU A 1 178 ? -18.671 1.906 38.848 1.00 79.44 178 GLU A O 1
ATOM 1438 N N . ASP A 1 179 ? -17.267 2.653 37.279 1.00 80.19 179 ASP A N 1
ATOM 1439 C CA . ASP A 1 179 ? -16.592 3.590 38.177 1.00 80.19 179 ASP A CA 1
ATOM 1440 C C . ASP A 1 179 ? -17.514 4.745 38.584 1.00 80.19 179 ASP A C 1
ATOM 1442 O O . ASP A 1 179 ? -17.557 5.124 39.760 1.00 80.19 179 ASP A O 1
ATOM 1446 N N . ARG A 1 180 ? -18.398 5.202 37.685 1.00 79.88 180 ARG A N 1
ATOM 1447 C CA . ARG A 1 180 ? -19.510 6.097 38.051 1.00 79.88 180 ARG A CA 1
ATOM 1448 C C . ARG A 1 180 ? -20.485 5.427 39.026 1.00 79.88 180 ARG A C 1
ATOM 1450 O O . ARG A 1 180 ? -21.055 6.115 39.873 1.00 79.88 180 ARG A O 1
ATOM 1457 N N . LYS A 1 181 ? -20.727 4.112 38.947 1.00 85.88 181 LYS A N 1
ATOM 1458 C CA . LYS A 1 181 ? -21.568 3.354 39.903 1.00 85.88 181 LYS A CA 1
ATOM 1459 C C . LYS A 1 181 ? -20.874 3.223 41.269 1.00 85.88 181 LYS A C 1
ATOM 1461 O O . LYS A 1 181 ? -21.489 3.545 42.283 1.00 85.88 181 LYS A O 1
ATOM 1466 N N . LYS A 1 182 ? -19.582 2.875 41.300 1.00 85.56 182 LYS A N 1
ATOM 1467 C CA . LYS A 1 182 ? -18.737 2.818 42.511 1.00 85.56 182 LYS A CA 1
ATOM 1468 C C . LYS A 1 182 ? -18.670 4.183 43.207 1.00 85.56 182 LYS A C 1
ATOM 1470 O O . LYS A 1 182 ? -18.897 4.257 44.413 1.00 85.56 182 LYS A O 1
ATOM 1475 N N . HIS A 1 183 ? -18.450 5.269 42.461 1.00 80.25 183 HIS A N 1
ATOM 1476 C CA . HIS A 1 183 ? -18.457 6.636 42.996 1.00 80.25 183 HIS A CA 1
ATOM 1477 C C . HIS A 1 183 ? -19.825 7.021 43.587 1.00 80.25 183 HIS A C 1
ATOM 1479 O O . HIS A 1 183 ? -19.890 7.466 44.732 1.00 80.25 183 HIS A O 1
ATOM 1485 N N . ARG A 1 184 ? -20.931 6.786 42.859 1.00 86.56 184 ARG A N 1
ATOM 1486 C CA . ARG A 1 184 ? -22.297 7.040 43.366 1.00 86.56 184 ARG A CA 1
ATOM 1487 C C . ARG A 1 184 ? -22.582 6.275 44.665 1.00 86.56 184 ARG A C 1
ATOM 1489 O O . ARG A 1 184 ? -23.147 6.856 45.588 1.00 86.56 184 ARG A O 1
ATOM 1496 N N . ASN A 1 185 ? -22.142 5.021 44.772 1.00 86.00 185 ASN A N 1
ATOM 1497 C CA . ASN A 1 185 ? -22.312 4.218 45.987 1.00 86.00 185 ASN A CA 1
ATOM 1498 C C . ASN A 1 185 ? -21.472 4.748 47.164 1.00 86.00 185 ASN A C 1
ATOM 1500 O O . ASN A 1 185 ? -22.009 4.898 48.260 1.00 86.00 185 ASN A O 1
ATOM 1504 N N . ARG A 1 186 ? -20.201 5.121 46.940 1.00 85.94 186 ARG A N 1
ATOM 1505 C CA . ARG A 1 186 ? -19.359 5.779 47.963 1.00 85.94 186 ARG A CA 1
ATOM 1506 C C . ARG A 1 186 ? -19.990 7.084 48.464 1.00 85.94 186 ARG A C 1
ATOM 1508 O O . ARG A 1 186 ? -20.036 7.319 49.666 1.00 85.94 186 ARG A O 1
ATOM 1515 N N . MET A 1 187 ? -20.534 7.905 47.563 1.00 80.38 187 MET A N 1
ATOM 1516 C CA . MET A 1 187 ? -21.196 9.166 47.927 1.00 80.38 187 MET A CA 1
ATOM 1517 C C . MET A 1 187 ? -22.510 8.968 48.698 1.00 80.38 187 MET A C 1
ATOM 1519 O O . MET A 1 187 ? -22.827 9.792 49.555 1.00 80.38 187 MET A O 1
ATOM 1523 N N . LYS A 1 188 ? -23.257 7.880 48.450 1.00 85.12 188 LYS A N 1
ATOM 1524 C CA . LYS A 1 188 ? -24.401 7.488 49.294 1.00 85.12 188 LYS A CA 1
ATOM 1525 C C . LYS A 1 188 ? -23.945 7.101 50.702 1.00 85.12 188 LYS A C 1
ATOM 1527 O O . LYS A 1 188 ? -24.390 7.722 51.661 1.00 85.12 188 LYS A O 1
ATOM 1532 N N . GLN A 1 189 ? -22.974 6.193 50.815 1.00 83.62 189 GLN A N 1
ATOM 1533 C CA . GLN A 1 189 ? -22.416 5.754 52.103 1.00 83.62 189 GLN A CA 1
ATOM 1534 C C . GLN A 1 189 ? -21.867 6.927 52.935 1.00 83.62 189 GLN A C 1
ATOM 1536 O O . GLN A 1 189 ? -22.133 7.008 54.130 1.00 83.62 189 GLN A O 1
ATOM 1541 N N . LEU A 1 190 ? -21.172 7.883 52.308 1.00 81.94 190 LEU A N 1
ATOM 1542 C CA . LEU A 1 190 ? -20.676 9.096 52.973 1.00 81.94 190 LEU A CA 1
ATOM 1543 C C . LEU A 1 190 ? -21.802 10.027 53.461 1.00 81.94 190 LEU A C 1
ATOM 1545 O O . LEU A 1 190 ? -21.656 10.657 54.508 1.00 81.94 190 LEU A O 1
ATOM 1549 N N . LYS A 1 191 ? -22.928 10.119 52.738 1.00 79.69 191 LYS A N 1
ATOM 1550 C CA . LYS A 1 191 ? -24.117 10.854 53.209 1.00 79.69 191 LYS A CA 1
ATOM 1551 C C . LYS A 1 191 ? -24.804 10.122 54.363 1.00 79.69 191 LYS A C 1
ATOM 1553 O O . LYS A 1 191 ? -25.097 10.750 55.374 1.00 79.69 191 LYS A O 1
ATOM 1558 N N . GLU A 1 192 ? -24.991 8.811 54.241 1.00 76.44 192 GLU A N 1
ATOM 1559 C CA . GLU A 1 192 ? -25.604 7.958 55.268 1.00 76.44 192 GLU A CA 1
ATOM 1560 C C . GLU A 1 192 ? -24.805 7.987 56.583 1.00 76.44 192 GLU A C 1
ATOM 1562 O O . GLU A 1 192 ? -25.388 8.157 57.654 1.00 76.44 192 GLU A O 1
ATOM 1567 N N . GLN A 1 193 ? -23.470 7.926 56.507 1.00 69.38 193 GLN A N 1
ATOM 1568 C CA . GLN A 1 193 ? -22.575 8.096 57.658 1.00 69.38 193 GLN A CA 1
ATOM 1569 C C . GLN A 1 193 ? -22.703 9.491 58.285 1.00 69.38 193 GLN A C 1
ATOM 1571 O O . GLN A 1 193 ? -22.840 9.590 59.501 1.00 69.38 193 GLN A O 1
ATOM 1576 N N . LYS A 1 194 ? -22.745 10.569 57.485 1.00 65.69 194 LYS A N 1
ATOM 1577 C CA . LYS A 1 194 ? -22.973 11.928 58.013 1.00 65.69 194 LYS A CA 1
ATOM 1578 C C . LYS A 1 194 ? -24.343 12.091 58.683 1.00 65.69 194 LYS A C 1
ATOM 1580 O O . LYS A 1 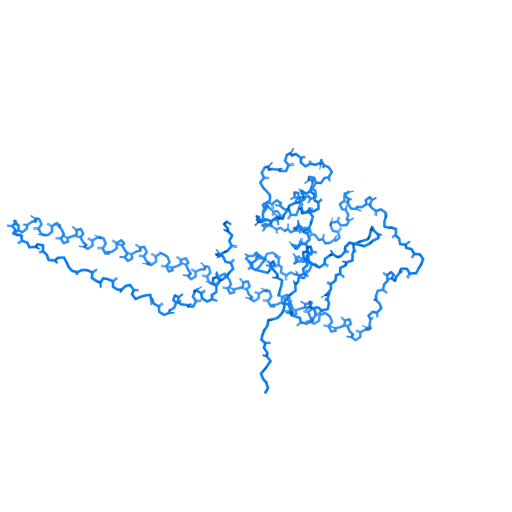194 ? -24.434 12.796 59.680 1.00 65.69 194 LYS A O 1
ATOM 1585 N N . SER A 1 195 ? -25.388 11.426 58.185 1.00 60.34 195 SER A N 1
ATOM 1586 C CA . SER A 1 195 ? -26.732 11.474 58.784 1.00 60.34 195 SER A CA 1
ATOM 1587 C C . SER A 1 195 ? -26.906 10.641 60.061 1.00 60.34 195 SER A C 1
ATOM 1589 O O . SER A 1 195 ? -27.897 10.827 60.757 1.00 60.34 195 SER A O 1
ATOM 1591 N N . LYS A 1 196 ? -25.974 9.733 60.386 1.00 58.78 196 LYS A N 1
ATOM 1592 C CA . LYS A 1 196 ? -26.071 8.832 61.555 1.00 58.78 196 LYS A CA 1
ATOM 1593 C C . LYS A 1 196 ? -25.262 9.282 62.779 1.00 58.78 196 LYS A C 1
ATOM 1595 O O . LYS A 1 196 ? -25.148 8.527 63.740 1.00 58.78 196 LYS A O 1
ATOM 1600 N N . GLY A 1 197 ? -24.753 10.514 62.768 1.00 45.31 197 GLY A N 1
ATOM 1601 C CA . GLY A 1 197 ? -23.970 11.078 63.868 1.00 45.31 197 GLY A CA 1
ATOM 1602 C C . GLY A 1 197 ? -22.504 10.635 63.856 1.00 45.31 197 GLY A C 1
ATOM 1603 O O . GLY A 1 197 ? -22.126 9.626 63.262 1.00 45.31 197 GLY A O 1
ATOM 1604 N N . GLY A 1 198 ? -21.646 11.439 64.483 1.00 48.62 198 GLY A N 1
ATOM 1605 C CA . GLY A 1 198 ? -20.206 11.203 64.481 1.00 48.62 198 GLY A CA 1
ATOM 1606 C C . GLY A 1 198 ? -19.785 10.093 65.443 1.00 48.62 198 GLY A C 1
ATOM 1607 O O . GLY A 1 198 ? -19.948 10.228 66.650 1.00 48.62 198 GLY A O 1
ATOM 1608 N N . SER A 1 199 ? -19.142 9.047 64.923 1.00 38.75 199 SER A N 1
ATOM 1609 C CA . SER A 1 199 ? -18.210 8.230 65.703 1.00 38.75 199 SER A CA 1
ATOM 1610 C C . SER A 1 199 ? -17.044 7.774 64.826 1.00 38.75 199 SER A C 1
ATOM 1612 O O . SER A 1 199 ? -17.193 7.531 63.627 1.00 38.75 199 SER A O 1
ATOM 1614 N N . MET A 1 200 ? -15.850 7.740 65.410 1.00 46.34 200 MET A N 1
ATOM 1615 C CA . MET A 1 200 ? -14.586 7.691 64.680 1.00 46.34 200 MET A CA 1
ATOM 1616 C C . MET A 1 200 ? -14.024 6.270 64.615 1.00 46.34 200 MET A C 1
ATOM 1618 O O . MET A 1 200 ? -13.762 5.666 65.650 1.00 46.34 200 MET A O 1
ATOM 1622 N N . ARG A 1 201 ? -13.738 5.771 63.404 1.00 37.56 201 ARG A N 1
ATOM 1623 C CA . ARG A 1 201 ? -12.830 4.630 63.175 1.00 37.56 201 ARG A CA 1
ATOM 1624 C C . ARG A 1 201 ? -12.226 4.671 61.767 1.00 37.56 201 ARG A C 1
ATOM 1626 O O . ARG A 1 201 ? -12.807 4.175 60.807 1.00 37.56 201 ARG A O 1
ATOM 1633 N N . LYS A 1 202 ? -11.021 5.244 61.649 1.00 40.62 202 LYS A N 1
ATOM 1634 C CA . LYS A 1 202 ? -10.126 4.938 60.523 1.00 40.62 202 LYS A CA 1
ATOM 1635 C C . LYS A 1 202 ? -9.631 3.503 60.711 1.00 40.62 202 LYS A C 1
ATOM 1637 O O . LYS A 1 202 ? -9.015 3.219 61.730 1.00 40.62 202 LYS A O 1
ATOM 1642 N N . ASN A 1 203 ? -9.842 2.634 59.728 1.00 34.25 203 ASN A N 1
ATOM 1643 C CA . ASN A 1 203 ? -9.049 1.414 59.591 1.00 34.25 203 ASN A CA 1
ATOM 1644 C C . ASN A 1 203 ? -8.740 1.201 58.105 1.00 34.25 203 ASN A C 1
ATOM 1646 O O . ASN A 1 203 ? -9.528 0.620 57.362 1.00 34.25 203 ASN A O 1
ATOM 1650 N N . GLY A 1 204 ? -7.646 1.810 57.649 1.00 33.53 204 GLY A N 1
ATOM 1651 C CA . GLY A 1 204 ? -7.257 1.818 56.244 1.00 33.53 204 GLY A CA 1
ATOM 1652 C C . GLY A 1 204 ? -6.349 0.642 55.924 1.00 33.53 204 GLY A C 1
ATOM 1653 O O . GLY A 1 204 ? -5.156 0.715 56.190 1.00 33.53 204 GLY A O 1
ATOM 1654 N N . ASN A 1 205 ? -6.897 -0.409 55.314 1.00 37.56 205 ASN A N 1
ATOM 1655 C CA . ASN A 1 205 ? -6.095 -1.445 54.671 1.00 37.56 205 ASN A CA 1
ATOM 1656 C C . ASN A 1 205 ? -6.658 -1.729 53.269 1.00 37.56 205 ASN A C 1
ATOM 1658 O O . ASN A 1 205 ? -7.744 -2.291 53.108 1.00 37.56 205 ASN A O 1
ATOM 1662 N N . HIS A 1 206 ? -5.941 -1.266 52.246 1.00 37.06 206 HIS A N 1
ATOM 1663 C CA . HIS A 1 206 ? -6.325 -1.373 50.839 1.00 37.06 206 HIS A CA 1
ATOM 1664 C C . HIS A 1 206 ? -5.177 -1.963 50.014 1.00 37.06 206 HIS A C 1
ATOM 1666 O O . HIS A 1 206 ? -4.651 -1.330 49.104 1.00 37.06 206 HIS A O 1
ATOM 1672 N N . ASN A 1 207 ? -4.856 -3.234 50.272 1.00 35.09 207 ASN A N 1
ATOM 1673 C CA . ASN A 1 207 ? -4.173 -4.076 49.288 1.00 35.09 207 ASN A CA 1
ATOM 1674 C C . ASN A 1 207 ? -5.130 -4.410 48.130 1.00 35.09 207 ASN A C 1
ATOM 1676 O O . ASN A 1 207 ? -5.587 -5.543 47.965 1.00 35.09 207 ASN A O 1
ATOM 1680 N N . SER A 1 208 ? -5.449 -3.406 47.309 1.00 34.50 208 SER A N 1
ATOM 1681 C CA . SER A 1 208 ? -6.147 -3.594 46.040 1.00 34.50 208 SER A CA 1
ATOM 1682 C C . SER A 1 208 ? -5.186 -4.192 45.013 1.00 34.50 208 SER A C 1
ATOM 1684 O O . SER A 1 208 ? -4.691 -3.495 44.128 1.00 34.50 208 SER A O 1
ATOM 1686 N N . SER A 1 209 ? -4.921 -5.495 45.134 1.00 35.22 209 SER A N 1
ATOM 1687 C CA . SER A 1 209 ? -4.306 -6.277 44.063 1.00 35.22 209 SER A CA 1
ATOM 1688 C C . SER A 1 209 ? -5.224 -6.205 42.841 1.00 35.22 209 SER A C 1
ATOM 1690 O O . SER A 1 209 ? -6.285 -6.835 42.802 1.00 35.22 209 SER A O 1
ATOM 1692 N N . VAL A 1 210 ? -4.849 -5.373 41.866 1.00 38.94 210 VAL A N 1
ATOM 1693 C CA . VAL A 1 210 ? -5.599 -5.203 40.621 1.00 38.94 210 VAL A CA 1
ATOM 1694 C C . VAL A 1 210 ? -5.386 -6.455 39.777 1.00 38.94 210 VAL A C 1
ATOM 1696 O O . VAL A 1 210 ? -4.463 -6.536 38.970 1.00 38.94 210 VAL A O 1
ATOM 1699 N N . ARG A 1 211 ? -6.249 -7.455 39.978 1.00 40.84 211 ARG A N 1
ATOM 1700 C CA . ARG A 1 211 ? -6.328 -8.625 39.102 1.00 40.84 211 ARG A CA 1
ATOM 1701 C C . ARG A 1 211 ? -6.799 -8.165 37.722 1.00 40.84 211 ARG A C 1
ATOM 1703 O O . ARG A 1 211 ? -8.001 -8.080 37.478 1.00 40.84 211 ARG A O 1
ATOM 1710 N N . LEU A 1 212 ? -5.852 -7.864 36.831 1.00 39.69 212 LEU A N 1
ATOM 1711 C CA . LEU A 1 212 ? -6.121 -7.739 35.400 1.00 39.69 212 LEU A CA 1
ATOM 1712 C C . LEU A 1 212 ? -6.886 -8.989 34.951 1.00 39.69 212 LEU A C 1
ATOM 1714 O O . LEU A 1 212 ? -6.458 -10.116 35.206 1.00 39.69 212 LEU A O 1
ATOM 1718 N N . CYS A 1 213 ? -8.034 -8.798 34.303 1.00 36.56 213 CYS A N 1
ATOM 1719 C CA . CYS A 1 213 ? -8.789 -9.912 33.745 1.00 36.56 213 CYS A CA 1
ATOM 1720 C C . CYS A 1 213 ? -7.910 -10.655 32.718 1.00 36.56 213 CYS A C 1
ATOM 1722 O O . CYS A 1 213 ? -7.238 -9.978 31.938 1.00 36.56 213 CYS A O 1
ATOM 1724 N N . PRO A 1 214 ? -7.947 -12.000 32.626 1.00 45.00 214 PRO A N 1
ATOM 1725 C CA . PRO A 1 214 ? -7.102 -12.759 31.689 1.00 45.00 214 PRO A CA 1
ATOM 1726 C C . PRO A 1 214 ? -7.204 -12.295 30.226 1.00 45.00 214 PRO A C 1
ATOM 1728 O O . PRO A 1 214 ? -6.245 -12.367 29.464 1.00 45.00 214 PRO A O 1
ATOM 1731 N N . HIS A 1 215 ? -8.355 -11.733 29.848 1.00 43.12 215 HIS A N 1
ATOM 1732 C CA . HIS A 1 215 ? -8.607 -11.168 28.523 1.00 43.12 215 HIS A CA 1
ATOM 1733 C C . HIS A 1 215 ? -7.792 -9.890 28.203 1.00 43.12 215 HIS A C 1
ATOM 1735 O O . HIS A 1 215 ? -7.734 -9.479 27.044 1.00 43.12 215 HIS A O 1
ATOM 1741 N N . ILE A 1 216 ? -7.159 -9.260 29.201 1.00 44.66 216 ILE A N 1
ATOM 1742 C CA . ILE A 1 216 ? -6.263 -8.104 29.028 1.00 44.66 216 ILE A CA 1
ATOM 1743 C C . ILE A 1 216 ? -4.864 -8.564 28.600 1.00 44.66 216 ILE A C 1
ATOM 1745 O O . ILE A 1 216 ? -4.241 -7.896 27.780 1.00 44.66 216 ILE A O 1
ATOM 1749 N N . SER A 1 217 ? -4.401 -9.742 29.035 1.00 39.28 217 SER A N 1
ATOM 1750 C CA . SER A 1 217 ? -3.144 -10.327 28.542 1.00 39.28 217 SER A CA 1
ATOM 1751 C C . SER A 1 217 ? -3.174 -10.542 27.023 1.00 39.28 217 SER A C 1
ATOM 1753 O O . SER A 1 217 ? -2.173 -10.311 26.354 1.00 39.28 217 SER A O 1
ATOM 1755 N N . VAL A 1 218 ? -4.348 -10.873 26.468 1.00 45.50 218 VAL A N 1
ATOM 1756 C CA . VAL A 1 218 ? -4.575 -11.002 25.015 1.00 45.50 218 VAL A CA 1
ATOM 1757 C C . VAL A 1 218 ? -4.453 -9.655 24.284 1.00 45.50 218 VAL A C 1
ATOM 1759 O O . VAL A 1 218 ? -4.028 -9.616 23.133 1.00 45.50 218 VAL A O 1
ATOM 1762 N N . LEU A 1 219 ? -4.783 -8.533 24.938 1.00 43.97 219 LEU A N 1
ATOM 1763 C CA . LEU A 1 219 ? -4.556 -7.195 24.373 1.00 43.97 219 LEU A CA 1
ATOM 1764 C C . LEU A 1 219 ? -3.065 -6.832 24.386 1.00 43.97 219 LEU A C 1
ATOM 1766 O O . LEU A 1 219 ? -2.583 -6.232 23.430 1.00 43.97 219 LEU A O 1
ATOM 1770 N N . ILE A 1 220 ? -2.330 -7.229 25.430 1.00 46.53 220 ILE A N 1
ATOM 1771 C CA . ILE A 1 220 ? -0.883 -6.988 25.547 1.00 46.53 220 ILE A CA 1
ATOM 1772 C C . ILE A 1 220 ? -0.105 -7.777 24.481 1.00 46.53 220 ILE A C 1
ATOM 1774 O O . ILE A 1 220 ? 0.781 -7.215 23.842 1.00 46.53 220 ILE A O 1
ATOM 1778 N N . SER A 1 221 ? -0.482 -9.027 24.189 1.00 43.09 221 SER A N 1
ATOM 1779 C CA . SER A 1 221 ? 0.164 -9.834 23.137 1.00 43.09 221 SER A CA 1
ATOM 1780 C C . SER A 1 221 ? -0.029 -9.308 21.703 1.00 43.09 221 SER A C 1
ATOM 1782 O O . SER A 1 221 ? 0.655 -9.777 20.800 1.00 43.09 221 SER A O 1
ATOM 1784 N N . PHE A 1 222 ? -0.917 -8.330 21.483 1.00 41.09 222 PHE A N 1
ATOM 1785 C CA . PHE A 1 222 ? -1.088 -7.630 20.199 1.00 41.09 222 PHE A CA 1
ATOM 1786 C C . PHE A 1 222 ? -0.758 -6.123 20.276 1.00 41.09 222 PHE A C 1
ATOM 1788 O O . PHE A 1 222 ? -1.075 -5.374 19.353 1.00 41.09 222 PHE A O 1
ATOM 1795 N N . LEU A 1 223 ? -0.080 -5.675 21.342 1.00 35.47 223 LEU A N 1
ATOM 1796 C CA . LEU A 1 223 ? 0.409 -4.299 21.503 1.00 35.47 223 LE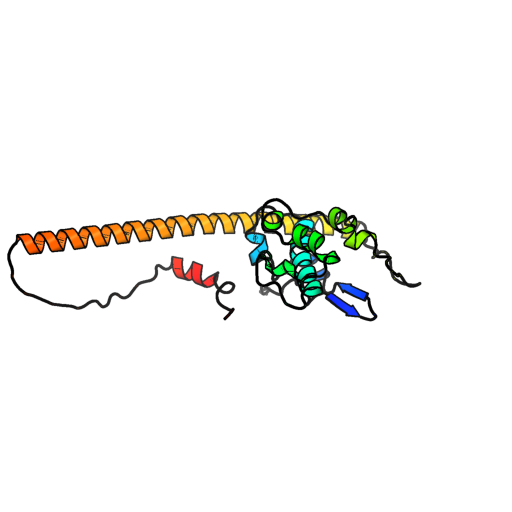U A CA 1
ATOM 1797 C C . LEU A 1 223 ? 1.873 -3.987 21.086 1.00 35.47 223 LEU A C 1
ATOM 1799 O O . LEU A 1 223 ? 2.212 -2.805 21.170 1.00 35.47 223 LEU A O 1
ATOM 1803 N N . PRO A 1 224 ? 2.747 -4.903 20.594 1.00 37.94 224 PRO A N 1
ATOM 1804 C CA . PRO A 1 224 ? 4.171 -4.581 20.392 1.00 37.94 224 PRO A CA 1
ATOM 1805 C C . PRO A 1 224 ? 4.462 -3.576 19.257 1.00 37.94 224 PRO A C 1
ATOM 1807 O O . PRO A 1 224 ? 5.608 -3.188 19.077 1.00 37.94 224 PRO A O 1
ATOM 1810 N N . TYR A 1 225 ? 3.441 -3.113 18.526 1.00 40.38 225 TYR A N 1
ATOM 1811 C CA . TYR A 1 225 ? 3.557 -2.135 17.433 1.00 40.38 225 TYR A CA 1
ATOM 1812 C C . TYR A 1 225 ? 3.044 -0.723 17.784 1.00 40.38 225 TYR A C 1
ATOM 1814 O O . TYR A 1 225 ? 2.807 0.079 16.885 1.00 40.38 225 TYR A O 1
ATOM 1822 N N . TYR A 1 226 ? 2.827 -0.405 19.068 1.00 35.88 226 TYR A N 1
ATOM 1823 C CA . TYR A 1 226 ? 2.385 0.938 19.499 1.00 35.88 226 TYR A CA 1
ATOM 1824 C C . TYR A 1 226 ? 3.138 1.519 20.711 1.00 35.88 226 TYR A C 1
ATOM 1826 O O . TYR A 1 226 ? 2.733 2.553 21.239 1.00 35.88 226 TYR A O 1
ATOM 1834 N N . THR A 1 227 ? 4.238 0.896 21.151 1.00 33.88 227 THR A N 1
ATOM 1835 C CA . THR A 1 227 ? 5.064 1.382 22.276 1.00 33.88 227 THR A CA 1
ATOM 1836 C C . THR A 1 227 ? 6.567 1.234 22.010 1.00 33.88 227 THR A C 1
ATOM 1838 O O . THR A 1 227 ? 7.272 0.586 22.780 1.00 33.88 227 THR A O 1
ATOM 1841 N N . SER A 1 228 ? 7.056 1.821 20.914 1.00 34.69 228 SER A N 1
ATOM 1842 C CA . SER A 1 228 ? 8.491 2.071 20.700 1.00 34.69 228 SER A CA 1
ATOM 1843 C C . SER A 1 228 ? 8.708 3.215 19.705 1.00 34.69 228 SER A C 1
ATOM 1845 O O . SER A 1 228 ? 9.063 2.985 18.554 1.00 34.69 228 SER A O 1
ATOM 1847 N N . LEU A 1 229 ? 8.457 4.443 20.156 1.00 31.36 229 LEU A N 1
ATOM 1848 C CA . LEU A 1 229 ? 8.993 5.679 19.579 1.00 31.36 229 LEU A CA 1
ATOM 1849 C C . LEU A 1 229 ? 8.898 6.760 20.663 1.00 31.36 229 LEU A C 1
ATOM 1851 O O . LEU A 1 229 ? 7.808 7.046 21.164 1.00 31.36 229 LEU A O 1
ATOM 1855 N N . GLY A 1 230 ? 10.055 7.280 21.054 1.00 30.75 230 GLY A N 1
ATOM 1856 C CA . GLY A 1 230 ? 10.292 8.320 22.052 1.00 30.75 230 GLY A CA 1
ATOM 1857 C C . GLY A 1 230 ? 11.721 8.824 21.906 1.00 30.75 230 GLY A C 1
ATOM 1858 O O . GLY A 1 230 ? 12.493 8.129 21.205 1.00 30.75 230 GLY A O 1
#

Mean predicted aligned error: 14.51 Å

pLDDT: mean 71.51, std 19.15, range [26.84, 93.62]

Organism: Dendroctonus ponderosae (NCBI:txid77166)